Protein AF-A0A8J6BQW0-F1 (afdb_monomer_lite)

Secondary structure (DSSP, 8-state):
-----------EEEETTTEEEE-STTTSSSSSS-S--PPPPHHHHT--EEEEETTEEEEEEEE-SS-HHHHHTTT--TTSPEEEEE--TT--TTSHHHHHHHHHHHH--------SEEEEEETHHHHHHHHHHHH-TT---EEEE----TT---------SS---S---EEEE----S--TT---B--SEEEEE-TTT--EEEEE----B-TT-EEEEEE-

Sequence (221 aa):
MICLSGHSAGGEVCYDRIGCFTNGVPWASTLQRPIAKLPWSPETINVRFLLFTKSNPNNFQEVNAVDASTISASNFGASRKTRFIIHGYSAKAEDSWPMDMCKAMLESQFNYNPANIHVIGHSLGAHAAGEAGKRSRGIARITGGGYIKPGSSYTAHIDVESNVGPLNRIKFVWNNDTINPLFPTLGASSATIQYGKDGKTSTFCSNDTVREEVLQTLNPC

pLDDT: mean 75.73, std 14.68, range [28.28, 95.5]

Radius of gyration: 20.32 Å; chains: 1; bounding box: 53×47×59 Å

Organism: Eleutherodactylus coqui (NCBI:txid57060)

Structure (mmCIF, N/CA/C/O backbone):
data_AF-A0A8J6BQW0-F1
#
_entry.id   AF-A0A8J6BQW0-F1
#
loop_
_atom_site.group_PDB
_atom_site.id
_atom_site.type_symbol
_atom_site.label_atom_id
_atom_site.label_alt_id
_atom_site.label_comp_id
_atom_site.label_asym_id
_atom_site.label_entity_id
_atom_site.label_seq_id
_atom_site.pdbx_PDB_ins_code
_atom_site.Cartn_x
_atom_site.Cartn_y
_atom_site.Cartn_z
_atom_site.occupancy
_atom_site.B_iso_or_equiv
_atom_site.auth_seq_id
_atom_site.auth_comp_id
_atom_site.auth_asym_id
_atom_site.auth_atom_id
_atom_site.pdbx_PDB_model_num
ATOM 1 N N . MET A 1 1 ? 34.056 25.994 -24.766 1.00 38.19 1 MET A N 1
ATOM 2 C CA . MET A 1 1 ? 33.319 25.246 -23.726 1.00 38.19 1 MET A CA 1
ATOM 3 C C . MET A 1 1 ? 32.227 24.454 -24.429 1.00 38.19 1 MET A C 1
ATOM 5 O O . MET A 1 1 ? 31.265 25.049 -24.888 1.00 38.19 1 MET A O 1
ATOM 9 N N . ILE A 1 2 ? 32.439 23.156 -24.647 1.00 28.28 2 ILE A N 1
ATOM 10 C CA . ILE A 1 2 ? 31.458 22.276 -25.297 1.00 28.28 2 ILE A CA 1
ATOM 11 C C . ILE A 1 2 ? 30.576 21.717 -24.178 1.00 28.28 2 ILE A C 1
ATOM 13 O O . ILE A 1 2 ? 31.060 20.947 -23.353 1.00 28.28 2 ILE A O 1
ATOM 17 N N . CYS A 1 3 ? 29.312 22.135 -24.112 1.00 31.64 3 CYS A N 1
ATOM 18 C CA . CYS A 1 3 ? 28.325 21.480 -23.256 1.00 31.64 3 CYS A CA 1
ATOM 19 C C . CYS A 1 3 ? 27.799 20.251 -24.000 1.00 31.64 3 CYS A C 1
ATOM 21 O O . CYS A 1 3 ? 27.008 20.378 -24.931 1.00 31.64 3 CYS A O 1
ATOM 23 N N . LEU A 1 4 ? 28.263 19.064 -23.613 1.00 33.28 4 LEU A N 1
ATOM 24 C CA . LEU A 1 4 ? 27.668 17.806 -24.050 1.00 33.28 4 LEU A CA 1
ATOM 25 C C . LEU A 1 4 ? 26.422 17.550 -23.197 1.00 33.28 4 LEU A C 1
ATOM 27 O O . LEU A 1 4 ? 26.522 17.138 -22.043 1.00 33.28 4 LEU A O 1
ATOM 31 N N . SER A 1 5 ? 25.239 17.792 -23.756 1.00 40.69 5 SER A N 1
ATOM 32 C CA . SER A 1 5 ? 23.970 17.337 -23.184 1.00 40.69 5 SER A CA 1
ATOM 33 C C . SER A 1 5 ? 23.812 15.836 -23.443 1.00 40.69 5 SER A C 1
ATOM 35 O O . SER A 1 5 ? 23.075 15.419 -24.331 1.00 40.69 5 SER A O 1
ATOM 37 N N . GLY A 1 6 ? 24.544 15.008 -22.698 1.00 36.69 6 GLY A N 1
ATOM 38 C CA . GLY A 1 6 ? 24.384 13.557 -22.744 1.00 36.69 6 GLY A CA 1
ATOM 39 C C . GLY A 1 6 ? 23.098 13.132 -22.037 1.00 36.69 6 GLY A C 1
ATOM 40 O O . GLY A 1 6 ? 23.116 12.886 -20.835 1.00 36.69 6 GLY A O 1
ATOM 41 N N . HIS A 1 7 ? 21.984 13.021 -22.763 1.00 44.47 7 HIS A N 1
ATOM 42 C CA . HIS A 1 7 ? 20.869 12.189 -22.308 1.00 44.47 7 HIS A CA 1
ATOM 43 C C . HIS A 1 7 ? 21.272 10.732 -22.536 1.00 44.47 7 HIS A C 1
ATOM 45 O O . HIS A 1 7 ? 21.119 10.203 -23.635 1.00 44.47 7 HIS A O 1
ATOM 51 N N . SER A 1 8 ? 21.840 10.095 -21.512 1.00 48.69 8 SER A N 1
ATOM 52 C CA . SER A 1 8 ? 22.003 8.642 -21.524 1.00 48.69 8 SER A CA 1
ATOM 53 C C . SER A 1 8 ? 20.598 8.040 -21.533 1.00 48.69 8 SER A C 1
ATOM 55 O O . SER A 1 8 ? 19.852 8.215 -20.568 1.00 48.69 8 SER A O 1
ATOM 57 N N . ALA A 1 9 ? 20.191 7.423 -22.642 1.00 57.78 9 ALA A N 1
ATOM 58 C CA . ALA A 1 9 ? 18.911 6.733 -22.722 1.00 57.78 9 ALA A CA 1
ATOM 59 C C . ALA A 1 9 ? 18.914 5.618 -21.664 1.00 57.78 9 ALA A C 1
ATOM 61 O O . ALA A 1 9 ? 19.718 4.689 -21.741 1.00 57.78 9 ALA A O 1
ATOM 62 N N . GLY A 1 10 ? 18.080 5.758 -20.630 1.00 65.31 10 GLY A N 1
ATOM 63 C CA . GLY A 1 10 ? 17.923 4.731 -19.604 1.00 65.31 10 GLY A CA 1
ATOM 64 C C . GLY A 1 10 ? 17.508 3.406 -20.247 1.00 65.31 10 GLY A C 1
ATOM 65 O O . GLY A 1 10 ? 16.731 3.396 -21.199 1.00 65.31 10 GLY A O 1
ATOM 66 N N . GLY A 1 11 ? 18.022 2.291 -19.735 1.00 85.31 11 GLY A N 1
ATOM 67 C CA . GLY A 1 11 ? 17.555 0.963 -20.118 1.00 85.31 11 GLY A CA 1
ATOM 68 C C . GLY A 1 11 ? 16.089 0.746 -19.730 1.00 85.31 11 GLY A C 1
ATOM 69 O O . GLY A 1 11 ? 15.553 1.430 -18.852 1.00 85.31 11 GLY A O 1
ATOM 70 N N . GLU A 1 12 ? 15.450 -0.223 -20.379 1.00 93.00 12 GLU A N 1
ATOM 71 C CA . GLU A 1 12 ? 14.057 -0.615 -20.159 1.00 93.00 12 GLU A CA 1
ATOM 72 C C . GLU A 1 12 ? 13.943 -2.144 -20.085 1.00 93.00 12 GLU A C 1
ATOM 74 O O . GLU A 1 12 ? 14.655 -2.862 -20.786 1.00 93.00 12 GLU A O 1
ATOM 79 N N . VAL A 1 13 ? 13.052 -2.641 -19.226 1.00 92.94 13 VAL A N 1
ATOM 80 C CA . VAL A 1 13 ? 12.646 -4.052 -19.169 1.00 92.94 13 VAL A CA 1
ATOM 81 C C . VAL A 1 13 ? 11.125 -4.144 -19.156 1.00 92.94 13 VAL A C 1
ATOM 83 O O . VAL A 1 13 ? 10.469 -3.362 -18.470 1.00 92.94 13 VAL A O 1
ATOM 86 N N . CYS A 1 14 ? 10.560 -5.097 -19.894 1.00 93.75 14 CYS A N 1
ATOM 87 C CA . CYS A 1 14 ? 9.119 -5.314 -19.972 1.00 93.75 14 CYS A CA 1
ATOM 88 C C . CYS A 1 14 ? 8.749 -6.693 -19.435 1.00 93.75 14 CYS A C 1
ATOM 90 O O . CYS A 1 14 ? 9.426 -7.679 -19.721 1.00 93.75 14 CYS A O 1
ATOM 92 N N . TYR A 1 15 ? 7.653 -6.747 -18.682 1.00 92.19 15 TYR A N 1
ATOM 93 C CA . TYR A 1 15 ? 7.102 -7.978 -18.132 1.00 92.19 15 TYR A CA 1
ATOM 94 C C . TYR A 1 15 ? 5.629 -8.113 -18.508 1.00 92.19 15 TYR A C 1
ATOM 96 O O . TYR A 1 15 ? 4.866 -7.136 -18.493 1.00 92.19 15 TYR A O 1
ATOM 104 N N . ASP A 1 16 ? 5.213 -9.342 -18.795 1.00 85.50 16 ASP A N 1
ATOM 105 C CA . ASP A 1 16 ? 3.846 -9.635 -19.205 1.00 85.50 16 ASP A CA 1
ATOM 106 C C . ASP A 1 16 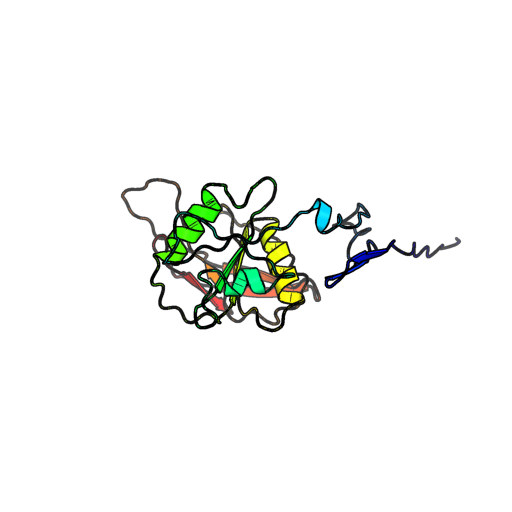? 2.825 -9.162 -18.160 1.00 85.50 16 ASP A C 1
ATOM 108 O O . ASP A 1 16 ? 2.957 -9.390 -16.954 1.00 85.50 16 ASP A O 1
ATOM 112 N N . ARG A 1 17 ? 1.766 -8.502 -18.650 1.00 84.12 17 ARG A N 1
ATOM 113 C CA . ARG A 1 17 ? 0.627 -7.923 -17.900 1.00 84.12 17 ARG A CA 1
ATOM 114 C C . ARG A 1 17 ? 0.917 -6.717 -17.008 1.00 84.12 17 ARG A C 1
ATOM 116 O O . ARG A 1 17 ? -0.031 -6.016 -16.667 1.00 84.12 17 ARG A O 1
ATOM 123 N N . ILE A 1 18 ? 2.170 -6.449 -16.638 1.00 85.94 18 ILE A N 1
ATOM 124 C CA . ILE A 1 18 ? 2.528 -5.291 -15.793 1.00 85.94 18 ILE A CA 1
ATOM 125 C C . ILE A 1 18 ? 3.300 -4.196 -16.544 1.00 85.94 18 ILE A C 1
ATOM 127 O O . ILE A 1 18 ? 3.485 -3.103 -16.003 1.00 85.94 18 ILE A O 1
ATOM 131 N N . GLY A 1 19 ? 3.671 -4.450 -17.802 1.00 91.38 19 GLY A N 1
ATOM 132 C CA . GLY A 1 19 ? 4.228 -3.458 -18.717 1.00 91.38 19 GLY A CA 1
ATOM 133 C C . GLY A 1 19 ? 5.733 -3.261 -18.559 1.00 91.38 19 GLY A C 1
ATOM 134 O O . GLY A 1 19 ? 6.442 -4.143 -18.074 1.00 91.38 19 GLY A O 1
ATOM 135 N N . CYS A 1 20 ? 6.213 -2.101 -19.006 1.00 92.44 20 CYS A N 1
ATOM 136 C CA . CYS A 1 20 ? 7.633 -1.772 -19.066 1.00 92.44 20 CYS A CA 1
ATOM 137 C C . CYS A 1 20 ? 8.075 -0.845 -17.927 1.00 92.44 20 CYS A C 1
ATOM 139 O O . CYS A 1 20 ? 7.307 -0.013 -17.436 1.00 92.44 20 CYS A O 1
ATOM 141 N N . PHE A 1 21 ? 9.330 -1.001 -17.516 1.00 91.12 21 PHE A N 1
ATOM 142 C CA . PHE A 1 21 ? 9.989 -0.246 -16.461 1.00 91.12 21 PHE A CA 1
ATOM 143 C C . PHE A 1 21 ? 11.320 0.266 -16.991 1.00 91.12 21 PHE A C 1
ATOM 145 O O . PHE A 1 21 ? 12.134 -0.517 -17.475 1.00 91.12 21 PHE A O 1
ATOM 152 N N . THR A 1 22 ? 11.556 1.567 -16.860 1.00 90.88 22 THR A N 1
ATOM 153 C CA . THR A 1 22 ? 12.814 2.203 -17.257 1.00 90.88 22 THR A CA 1
ATOM 154 C C . THR A 1 22 ? 13.612 2.637 -16.029 1.00 90.88 22 THR A C 1
ATOM 156 O O . THR A 1 22 ? 13.040 2.973 -14.992 1.00 90.88 22 THR A O 1
ATOM 159 N N . ASN A 1 23 ? 14.940 2.644 -16.141 1.00 86.56 23 ASN A N 1
ATOM 160 C CA . ASN A 1 23 ? 15.833 3.253 -15.152 1.00 86.56 23 ASN A CA 1
ATOM 161 C C . ASN A 1 23 ? 16.246 4.690 -15.536 1.00 86.56 23 ASN A C 1
ATOM 163 O O . ASN A 1 23 ? 17.179 5.232 -14.951 1.00 86.56 23 ASN A O 1
ATOM 167 N N . GLY A 1 24 ? 15.576 5.307 -16.514 1.00 84.56 24 GLY A N 1
ATOM 168 C CA . GLY A 1 24 ? 15.728 6.728 -16.821 1.00 84.56 24 GLY A CA 1
ATOM 169 C C . GLY A 1 24 ? 15.121 7.631 -15.743 1.00 84.56 24 GLY A C 1
ATOM 170 O O . GLY A 1 24 ? 14.392 7.185 -14.859 1.00 84.56 24 GLY A O 1
ATOM 171 N N . VAL A 1 25 ? 15.400 8.931 -15.819 1.00 80.31 25 VAL A N 1
ATOM 172 C CA . VAL A 1 25 ? 14.824 9.944 -14.915 1.00 80.31 25 VAL A CA 1
ATOM 173 C C . VAL A 1 25 ? 13.281 9.914 -15.002 1.00 80.31 25 VAL A C 1
ATOM 175 O O . VAL A 1 25 ? 12.753 9.839 -16.113 1.00 80.31 25 VAL A O 1
ATOM 178 N N . PRO A 1 26 ? 12.530 9.987 -13.879 1.00 83.25 26 PRO A N 1
ATOM 179 C CA . PRO A 1 26 ? 12.982 10.227 -12.501 1.00 83.25 26 PRO A CA 1
ATOM 180 C C . PRO A 1 26 ? 13.323 8.959 -11.695 1.00 83.25 26 PRO A C 1
ATOM 182 O O . PRO A 1 26 ? 13.640 9.056 -10.510 1.00 83.25 26 PRO A O 1
ATOM 185 N N . TRP A 1 27 ? 13.253 7.775 -12.307 1.00 81.62 27 TRP A N 1
ATOM 186 C CA . TRP A 1 27 ? 13.371 6.479 -11.629 1.00 81.62 27 TRP A CA 1
ATOM 187 C C . TRP A 1 27 ? 14.776 6.178 -11.116 1.00 81.62 27 TRP A C 1
ATOM 189 O O . TRP A 1 27 ? 14.928 5.487 -10.103 1.00 81.62 27 TRP A O 1
ATOM 199 N N . ALA A 1 28 ? 15.787 6.725 -11.787 1.00 82.69 28 ALA A N 1
ATOM 200 C CA . ALA A 1 28 ? 17.159 6.756 -11.316 1.00 82.69 28 ALA A CA 1
ATOM 201 C C . ALA A 1 28 ? 17.933 7.949 -11.898 1.00 82.69 28 ALA A C 1
ATOM 203 O O . ALA A 1 28 ? 17.358 8.824 -12.548 1.00 82.69 28 ALA A O 1
ATOM 204 N N . SER A 1 29 ? 19.240 7.990 -11.631 1.00 82.56 29 SER A N 1
ATOM 205 C CA . SER A 1 29 ? 20.154 9.056 -12.053 1.00 82.56 29 SER A CA 1
ATOM 206 C C . SER A 1 29 ? 19.753 10.449 -11.543 1.00 82.56 29 SER A C 1
ATOM 208 O O . SER A 1 29 ? 20.057 11.460 -12.170 1.00 82.56 29 SER A O 1
ATOM 210 N N . THR A 1 30 ? 19.098 10.508 -10.380 1.00 79.00 30 THR A N 1
ATOM 211 C CA . THR A 1 30 ? 18.799 11.745 -9.639 1.00 79.00 30 THR A CA 1
ATOM 212 C C . THR A 1 30 ? 19.635 11.811 -8.357 1.00 79.00 30 THR A C 1
ATOM 214 O O . THR A 1 30 ? 20.185 10.798 -7.924 1.00 79.00 30 THR A O 1
ATOM 217 N N . LEU A 1 31 ? 19.718 12.980 -7.708 1.00 73.69 31 LEU A N 1
ATOM 218 C CA . LEU A 1 31 ? 20.407 13.110 -6.411 1.00 73.69 31 LEU A CA 1
ATOM 219 C C . LEU A 1 31 ? 19.789 12.198 -5.338 1.00 73.69 31 LEU A C 1
ATOM 221 O O . LEU A 1 31 ? 20.495 11.689 -4.474 1.00 73.69 31 LEU A O 1
ATOM 225 N N . GLN A 1 32 ? 18.477 11.973 -5.416 1.00 77.06 32 GLN A N 1
ATOM 226 C CA . GLN A 1 32 ? 17.726 11.123 -4.497 1.00 77.06 32 GLN A CA 1
ATOM 227 C C . GLN A 1 32 ? 17.824 9.630 -4.857 1.00 77.06 32 GLN A C 1
ATOM 229 O O . GLN A 1 32 ? 17.751 8.783 -3.970 1.00 77.06 32 GLN A O 1
ATOM 234 N N . ARG A 1 33 ? 17.987 9.288 -6.145 1.00 76.31 33 ARG A N 1
ATOM 235 C CA . ARG A 1 33 ? 18.058 7.909 -6.669 1.00 76.31 33 ARG A CA 1
ATOM 236 C C . ARG A 1 33 ? 19.280 7.772 -7.598 1.00 76.31 33 ARG A C 1
ATOM 238 O O . ARG A 1 33 ? 19.112 7.677 -8.814 1.00 76.31 33 ARG A O 1
ATOM 245 N N . PRO A 1 34 ? 20.520 7.775 -7.067 1.00 79.19 34 PRO A N 1
ATOM 246 C CA . PRO A 1 34 ? 21.730 7.885 -7.891 1.00 79.19 34 PRO A CA 1
ATOM 247 C C . PRO A 1 34 ? 22.056 6.614 -8.685 1.00 79.19 34 PRO A C 1
ATOM 249 O O . PRO A 1 34 ? 22.733 6.676 -9.709 1.00 79.19 34 PRO A O 1
ATOM 252 N N . ILE A 1 35 ? 21.577 5.452 -8.234 1.00 82.75 35 ILE A N 1
ATOM 253 C CA . ILE A 1 35 ? 21.912 4.158 -8.833 1.00 82.75 35 ILE A CA 1
ATOM 254 C C . ILE A 1 35 ? 20.843 3.761 -9.857 1.00 82.75 35 ILE A C 1
ATOM 256 O O . ILE A 1 35 ? 19.699 3.492 -9.494 1.00 82.75 35 ILE A O 1
ATOM 260 N N . ALA A 1 36 ? 21.239 3.650 -11.126 1.00 85.81 36 ALA A N 1
ATOM 261 C CA . ALA A 1 36 ? 20.384 3.185 -12.218 1.00 85.81 36 ALA A CA 1
ATOM 262 C C . ALA A 1 36 ? 20.213 1.660 -12.211 1.00 85.81 36 ALA A C 1
ATOM 264 O O . ALA A 1 36 ? 20.958 0.929 -12.862 1.00 85.81 36 ALA A O 1
ATOM 265 N N . LYS A 1 37 ? 19.208 1.173 -11.473 1.00 87.00 37 LYS A N 1
ATOM 266 C CA . LYS A 1 37 ? 18.806 -0.243 -11.451 1.00 87.00 37 LYS A CA 1
ATOM 267 C C . LYS A 1 37 ? 17.402 -0.432 -12.015 1.00 87.00 37 LYS A C 1
ATOM 269 O O . LYS A 1 37 ? 16.496 0.332 -11.700 1.00 87.00 37 LYS A O 1
ATOM 274 N N . LEU A 1 38 ? 17.246 -1.480 -12.821 1.00 89.69 38 LEU A N 1
ATOM 275 C CA . LEU A 1 38 ? 15.947 -1.982 -13.260 1.00 89.69 38 LEU A CA 1
ATOM 276 C C . LEU A 1 38 ? 15.368 -2.944 -12.210 1.00 89.69 38 LEU A C 1
ATOM 278 O O . LEU A 1 38 ? 16.139 -3.581 -11.483 1.00 89.69 38 LEU A O 1
ATOM 282 N N . PRO A 1 39 ? 14.032 -3.052 -12.109 1.00 90.25 39 PRO A N 1
ATOM 283 C CA . PRO A 1 39 ? 13.393 -3.989 -11.194 1.00 90.25 39 PRO A CA 1
ATOM 284 C C . PRO A 1 39 ? 13.673 -5.439 -11.601 1.00 90.25 39 PRO A C 1
ATOM 286 O O . PRO A 1 39 ? 13.787 -5.752 -12.788 1.00 90.25 39 PRO A O 1
ATOM 289 N N . TRP A 1 40 ? 13.742 -6.331 -10.613 1.00 91.56 40 TRP A N 1
ATOM 290 C CA . TRP A 1 40 ? 13.801 -7.775 -10.850 1.00 91.56 40 TRP A CA 1
ATOM 291 C C . TRP A 1 40 ? 12.521 -8.299 -11.515 1.00 91.56 40 TRP A C 1
ATOM 293 O O . TRP A 1 40 ? 11.470 -7.659 -11.451 1.00 91.56 40 TRP A O 1
ATOM 303 N N . SER A 1 41 ? 12.621 -9.473 -12.143 1.00 92.69 41 SER A N 1
ATOM 304 C CA . SER A 1 41 ? 11.479 -10.129 -12.787 1.00 92.69 41 SER A CA 1
ATOM 305 C C . SER A 1 41 ? 10.402 -10.539 -11.772 1.00 92.69 41 SER A C 1
ATOM 307 O O . SER A 1 41 ? 10.743 -10.838 -10.619 1.00 92.69 41 SER A O 1
ATOM 309 N N . PRO A 1 42 ? 9.115 -10.595 -12.167 1.00 90.06 42 PRO A N 1
ATOM 310 C CA . PRO A 1 42 ? 8.038 -11.094 -11.313 1.00 90.06 42 PRO A CA 1
ATOM 311 C C . PRO A 1 42 ? 8.320 -12.480 -10.728 1.00 90.06 42 PRO A C 1
ATOM 313 O O . PRO A 1 42 ? 7.995 -12.726 -9.569 1.00 90.06 42 PRO A O 1
ATOM 316 N N . GLU A 1 43 ? 8.979 -13.353 -11.490 1.00 89.31 43 GLU A N 1
ATOM 317 C CA . GLU A 1 43 ? 9.358 -14.705 -11.077 1.00 89.31 43 GLU A CA 1
ATOM 318 C C . GLU A 1 43 ? 10.455 -14.680 -10.004 1.00 89.31 43 GLU A C 1
ATOM 320 O O . GLU A 1 43 ? 10.444 -15.495 -9.087 1.00 89.31 43 GLU A O 1
ATOM 325 N N . THR A 1 44 ? 11.387 -13.724 -10.085 1.00 90.44 44 THR A N 1
ATOM 326 C CA . THR A 1 44 ? 12.445 -13.539 -9.075 1.00 90.44 44 THR A CA 1
ATOM 327 C C . THR A 1 44 ? 11.912 -12.900 -7.796 1.00 90.44 44 THR A C 1
ATOM 329 O O . THR A 1 44 ? 12.312 -13.295 -6.704 1.00 90.44 44 THR A O 1
ATOM 332 N N . ILE A 1 45 ? 11.021 -11.909 -7.912 1.00 89.25 45 ILE A N 1
ATOM 333 C CA . ILE A 1 45 ? 10.392 -11.272 -6.745 1.00 89.25 45 ILE A CA 1
ATOM 334 C C . ILE A 1 45 ? 9.431 -12.255 -6.062 1.00 89.25 45 ILE A C 1
ATOM 336 O O . ILE A 1 45 ? 9.344 -12.264 -4.837 1.00 89.25 45 ILE A O 1
ATOM 340 N N . ASN A 1 46 ? 8.738 -13.080 -6.854 1.00 88.94 46 ASN A N 1
ATOM 341 C CA . ASN A 1 46 ? 7.800 -14.108 -6.414 1.00 88.94 46 ASN A CA 1
ATOM 342 C C . ASN A 1 46 ? 6.748 -13.567 -5.429 1.00 88.94 46 ASN A C 1
ATOM 344 O O . ASN A 1 46 ? 6.647 -14.000 -4.280 1.00 88.94 46 ASN A O 1
ATOM 348 N N . VAL A 1 47 ? 5.979 -12.569 -5.878 1.00 89.00 47 VAL A N 1
ATOM 349 C CA . VAL A 1 47 ? 4.893 -11.989 -5.076 1.00 89.00 47 VAL A CA 1
ATOM 350 C C . VAL A 1 47 ? 3.795 -13.028 -4.861 1.00 89.00 47 VAL A C 1
ATOM 352 O O . VAL A 1 47 ? 3.245 -13.566 -5.821 1.00 89.00 47 VAL A O 1
ATOM 355 N N . ARG A 1 48 ? 3.429 -13.255 -3.597 1.00 91.62 48 ARG A N 1
ATOM 356 C CA . ARG A 1 48 ? 2.375 -14.191 -3.186 1.00 91.62 48 ARG A CA 1
ATOM 357 C C . ARG A 1 48 ? 1.221 -13.443 -2.529 1.00 91.62 48 ARG A C 1
ATOM 359 O O . ARG A 1 48 ? 1.447 -12.501 -1.769 1.00 91.62 48 ARG A O 1
ATOM 366 N N . PHE A 1 49 ? -0.014 -13.873 -2.788 1.00 92.81 49 PHE A N 1
ATOM 367 C CA . PHE A 1 49 ? -1.207 -13.315 -2.148 1.00 92.81 49 PHE A CA 1
ATOM 368 C C . PHE A 1 49 ? -1.818 -14.336 -1.192 1.00 92.81 49 PHE A C 1
ATOM 370 O O . PHE A 1 49 ? -2.421 -15.323 -1.608 1.00 92.81 49 PHE A O 1
ATOM 377 N N . LEU A 1 50 ? -1.663 -14.081 0.106 1.00 93.62 50 LEU A N 1
ATOM 378 C CA . LEU A 1 50 ? -2.140 -14.960 1.170 1.00 93.62 50 LEU A CA 1
ATOM 379 C C . LEU A 1 50 ? -3.500 -14.455 1.670 1.00 93.62 50 LEU A C 1
ATOM 381 O O . LEU A 1 50 ? -3.581 -13.417 2.329 1.00 93.62 50 LEU A O 1
ATOM 385 N N . LEU A 1 51 ? -4.582 -15.159 1.331 1.00 91.94 51 LEU A N 1
ATOM 386 C CA . LEU A 1 51 ? -5.941 -14.773 1.701 1.00 91.94 51 LEU A CA 1
ATOM 387 C C . LEU A 1 51 ? -6.333 -15.339 3.069 1.00 91.94 51 LEU A C 1
ATOM 389 O O . LEU A 1 51 ? -6.463 -16.552 3.247 1.00 91.94 51 LEU A O 1
ATOM 393 N N . PHE A 1 52 ? -6.660 -14.437 3.989 1.00 90.25 52 PHE A N 1
ATOM 394 C CA . PHE A 1 52 ? -7.325 -14.747 5.249 1.00 90.25 52 PHE A CA 1
ATOM 395 C C . PHE A 1 52 ? -8.742 -14.192 5.250 1.00 90.25 52 PHE A C 1
ATOM 397 O O . PHE A 1 52 ? -9.008 -13.085 4.776 1.00 90.25 52 PHE A O 1
ATOM 404 N N . THR A 1 53 ? -9.666 -14.955 5.821 1.00 90.38 53 THR A N 1
ATOM 405 C CA . THR A 1 53 ? -11.051 -14.522 6.007 1.00 90.38 53 THR A CA 1
ATOM 406 C C . THR A 1 53 ? -11.544 -14.934 7.385 1.00 90.38 53 THR A C 1
ATOM 408 O O . THR A 1 53 ? -10.906 -15.726 8.075 1.00 90.38 53 THR A O 1
ATOM 411 N N . LYS A 1 54 ? -12.736 -14.468 7.772 1.00 86.31 54 LYS A N 1
ATOM 412 C CA . LYS A 1 54 ? -13.397 -14.927 9.003 1.00 86.31 54 LYS A CA 1
ATOM 413 C C . LYS A 1 54 ? -13.619 -16.446 9.038 1.00 86.31 54 LYS A C 1
ATOM 415 O O . LYS A 1 54 ? -13.703 -17.010 10.119 1.00 86.31 54 LYS A O 1
ATOM 420 N N . SER A 1 55 ? -13.704 -17.095 7.876 1.00 90.12 55 SER A N 1
ATOM 421 C CA . SER A 1 55 ? -13.862 -18.549 7.756 1.00 90.12 55 SER A CA 1
ATOM 422 C C . SER A 1 55 ? -12.534 -19.309 7.867 1.00 90.12 55 SER A C 1
ATOM 424 O O . SER A 1 55 ? -12.542 -20.507 8.122 1.00 90.12 55 SER A O 1
ATOM 426 N N . ASN A 1 56 ? -11.395 -18.631 7.692 1.00 90.44 56 ASN A N 1
ATOM 427 C CA . ASN A 1 56 ? -10.053 -19.208 7.791 1.00 90.44 56 ASN A CA 1
ATOM 428 C C . ASN A 1 56 ? -9.062 -18.196 8.407 1.00 90.44 56 ASN A C 1
ATOM 430 O O . ASN A 1 56 ? -8.149 -17.732 7.727 1.00 90.44 56 ASN A O 1
ATOM 434 N N . PRO A 1 57 ? -9.230 -17.822 9.690 1.00 84.44 57 PRO A N 1
ATOM 435 C CA . PRO A 1 57 ? -8.443 -16.745 10.300 1.00 84.44 57 PRO A CA 1
ATOM 436 C C . PRO A 1 57 ? -6.988 -17.139 10.590 1.00 84.44 57 PRO A C 1
ATOM 438 O O . PRO A 1 57 ? -6.126 -16.273 10.690 1.00 84.44 57 PRO A O 1
ATOM 441 N N . ASN A 1 58 ? -6.711 -18.440 10.721 1.00 85.56 58 ASN A N 1
ATOM 442 C CA . ASN A 1 58 ? -5.398 -18.955 11.124 1.00 85.56 58 ASN A CA 1
ATOM 443 C C . ASN A 1 58 ? -4.612 -19.608 9.980 1.00 85.56 58 ASN A C 1
ATOM 445 O O . ASN A 1 58 ? -3.404 -19.768 10.097 1.00 85.56 58 ASN A O 1
ATOM 449 N N . ASN A 1 59 ? -5.280 -19.979 8.885 1.00 89.31 59 ASN A N 1
ATOM 450 C CA . ASN A 1 59 ? -4.671 -20.674 7.752 1.00 89.31 59 ASN A CA 1
ATOM 451 C C . ASN A 1 59 ? -5.000 -19.912 6.472 1.00 89.31 59 ASN A C 1
ATOM 453 O O . ASN A 1 59 ? -6.179 -19.765 6.135 1.00 89.31 59 ASN A O 1
ATOM 457 N N . PHE A 1 60 ? -3.981 -19.427 5.765 1.00 91.94 60 PHE A N 1
ATOM 458 C CA . PHE A 1 60 ? -4.197 -18.725 4.504 1.00 91.94 60 PHE A CA 1
ATOM 459 C C . PHE A 1 60 ? -4.631 -19.682 3.394 1.00 91.94 60 PHE A C 1
ATOM 461 O O . PHE A 1 60 ? -4.276 -20.859 3.380 1.00 91.94 60 PHE A O 1
ATOM 468 N N . GLN A 1 61 ? -5.358 -19.137 2.425 1.00 94.31 61 GLN A N 1
ATOM 469 C CA . GLN A 1 61 ? -5.504 -19.720 1.096 1.00 94.31 61 GLN A CA 1
ATOM 470 C C . GLN A 1 61 ? -4.673 -18.879 0.131 1.00 94.31 61 GLN A C 1
ATOM 472 O O . GLN A 1 61 ? -4.833 -17.661 0.082 1.00 94.31 61 GLN A O 1
ATOM 477 N N . GLU A 1 62 ? -3.757 -19.494 -0.606 1.00 94.44 62 GLU A N 1
ATOM 478 C CA . GLU A 1 62 ? -2.980 -18.763 -1.604 1.00 94.44 62 GLU A CA 1
ATOM 479 C C . GLU A 1 62 ? -3.846 -18.515 -2.843 1.00 94.44 62 GLU A C 1
ATOM 481 O O . GLU A 1 62 ? -4.457 -19.438 -3.380 1.00 94.44 62 GLU A O 1
ATOM 486 N N . VAL A 1 63 ? -3.933 -17.254 -3.262 1.00 93.06 63 VAL A N 1
ATOM 487 C CA . VAL A 1 63 ? -4.694 -16.831 -4.442 1.00 93.06 63 VAL A CA 1
ATOM 488 C C . VAL A 1 63 ? -3.766 -16.188 -5.461 1.00 93.06 63 VAL A C 1
ATOM 490 O O . VAL A 1 63 ? -2.705 -15.663 -5.126 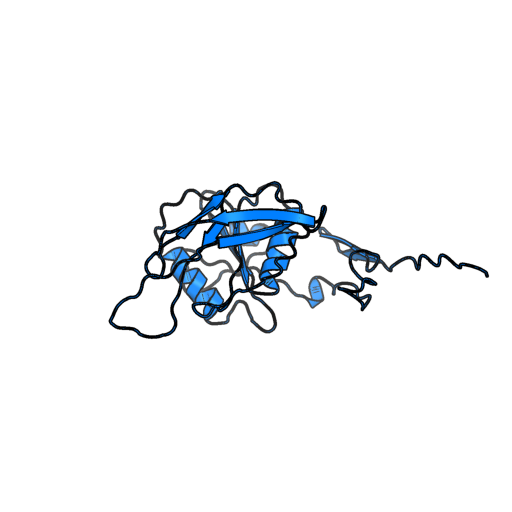1.00 93.06 63 VAL A O 1
ATOM 493 N N . ASN A 1 64 ? -4.160 -16.226 -6.727 1.00 89.25 64 ASN A N 1
ATOM 494 C CA . ASN A 1 64 ? -3.324 -15.783 -7.826 1.00 89.25 64 ASN A CA 1
ATOM 495 C C . ASN A 1 64 ? -4.102 -14.846 -8.762 1.00 89.25 64 ASN A C 1
ATOM 497 O O . ASN A 1 64 ? -5.228 -15.131 -9.158 1.00 89.25 64 ASN A O 1
ATOM 501 N N . ALA A 1 65 ? -3.489 -13.717 -9.130 1.00 83.12 65 ALA A N 1
ATOM 502 C CA . ALA A 1 65 ? -4.073 -12.760 -10.073 1.00 83.12 65 ALA A CA 1
ATOM 503 C C . ALA A 1 65 ? -4.080 -13.270 -11.529 1.00 83.12 65 ALA A C 1
ATOM 505 O O . ALA A 1 65 ? -4.837 -12.773 -12.357 1.00 83.12 65 ALA A O 1
ATOM 506 N N . VAL A 1 66 ? -3.221 -14.242 -11.842 1.00 86.94 66 VAL A N 1
ATOM 507 C CA . VAL A 1 66 ? -3.126 -14.937 -13.131 1.00 86.94 66 VAL A CA 1
ATOM 508 C C . VAL A 1 66 ? -4.222 -15.977 -13.278 1.00 86.94 66 VAL A C 1
ATOM 510 O O . VAL A 1 66 ? -4.867 -16.058 -14.319 1.00 86.94 66 VAL A O 1
ATOM 513 N N . ASP A 1 67 ? -4.397 -16.783 -12.236 1.00 91.06 67 ASP A N 1
ATOM 514 C CA . ASP A 1 67 ? -5.326 -17.899 -12.220 1.00 91.06 67 ASP A CA 1
ATOM 515 C C . ASP A 1 67 ? -6.515 -17.562 -11.324 1.00 91.06 67 ASP A C 1
ATOM 517 O O . ASP A 1 67 ? -6.527 -17.832 -10.120 1.00 91.06 67 ASP A O 1
ATOM 521 N N . ALA A 1 68 ? -7.539 -16.974 -11.940 1.00 88.88 68 ALA A N 1
ATOM 522 C CA . ALA A 1 68 ? -8.769 -16.590 -11.262 1.00 88.88 68 ALA A CA 1
ATOM 523 C C . ALA A 1 68 ? -9.511 -17.782 -10.626 1.00 88.88 68 ALA A C 1
ATOM 525 O O . ALA A 1 68 ? -10.326 -17.568 -9.723 1.00 88.88 68 ALA A O 1
ATOM 526 N N . SER A 1 69 ? -9.222 -19.027 -11.040 1.00 94.38 69 SER A N 1
ATOM 527 C CA . SER A 1 69 ? -9.836 -20.211 -10.434 1.00 94.38 69 SER A CA 1
ATOM 528 C C . SER A 1 69 ? -9.478 -20.325 -8.950 1.00 94.38 69 SER A C 1
ATOM 530 O O . SER A 1 69 ? -10.352 -20.617 -8.132 1.00 94.38 69 SER A O 1
ATOM 532 N N . THR A 1 70 ? -8.248 -19.950 -8.577 1.00 95.50 70 THR A N 1
ATOM 533 C CA . THR A 1 70 ? -7.786 -19.907 -7.180 1.00 95.50 70 THR A CA 1
ATOM 534 C C . THR A 1 70 ? -8.621 -18.959 -6.320 1.00 95.50 70 THR A C 1
ATOM 536 O O . THR A 1 70 ? -8.925 -19.271 -5.171 1.00 95.50 70 THR A O 1
ATOM 539 N N . ILE A 1 71 ? -9.067 -17.830 -6.882 1.00 91.25 71 ILE A N 1
ATOM 540 C CA . ILE A 1 71 ? -9.927 -16.868 -6.186 1.00 91.25 71 ILE A CA 1
ATOM 541 C C . ILE A 1 71 ? -11.314 -17.480 -5.985 1.00 91.25 71 ILE A C 1
ATOM 543 O O . ILE A 1 71 ? -11.831 -17.455 -4.870 1.00 91.25 71 ILE A O 1
ATOM 547 N N . SER A 1 72 ? -11.893 -18.071 -7.035 1.00 91.81 72 SER A N 1
ATOM 548 C CA . SER A 1 72 ? -13.225 -18.689 -6.970 1.00 91.81 72 SER A CA 1
ATOM 549 C C . SER A 1 72 ? -13.300 -19.922 -6.063 1.00 91.81 72 SER A C 1
ATOM 551 O O . SER A 1 72 ? -14.346 -20.178 -5.476 1.00 91.81 72 SER A O 1
ATOM 553 N N . ALA A 1 73 ? -12.195 -20.660 -5.923 1.00 95.06 73 ALA A N 1
ATOM 554 C CA . ALA A 1 73 ? -12.084 -21.824 -5.046 1.00 95.06 73 ALA A CA 1
ATOM 555 C C . ALA A 1 73 ? -11.791 -21.451 -3.579 1.00 95.06 73 ALA A C 1
ATOM 557 O O . ALA A 1 73 ? -11.827 -22.311 -2.698 1.00 95.06 73 ALA A O 1
ATOM 558 N N . SER A 1 74 ? -11.474 -20.183 -3.310 1.00 94.62 74 SER A N 1
ATOM 559 C CA . SER A 1 74 ? -11.164 -19.684 -1.972 1.00 94.62 74 SER A CA 1
ATOM 560 C C . SER A 1 74 ? -12.404 -19.154 -1.241 1.00 94.62 74 SER A C 1
ATOM 562 O O . SER A 1 74 ? -13.493 -19.036 -1.796 1.00 94.62 74 SER A O 1
ATOM 564 N N . ASN A 1 75 ? -12.224 -18.740 0.012 1.00 93.50 75 ASN A N 1
ATOM 565 C CA . ASN A 1 75 ? -13.248 -18.070 0.815 1.00 93.50 75 ASN A CA 1
ATOM 566 C C . ASN A 1 75 ? -13.443 -16.583 0.440 1.00 93.50 75 ASN A C 1
ATOM 568 O O . ASN A 1 75 ? -14.067 -15.827 1.198 1.00 93.50 75 ASN A O 1
ATOM 572 N N . PHE A 1 76 ? -12.885 -16.128 -0.687 1.00 92.00 76 PHE A N 1
ATOM 573 C CA . PHE A 1 76 ? -12.998 -14.745 -1.134 1.00 92.00 76 PHE A CA 1
ATOM 574 C C . PHE A 1 76 ? -14.458 -14.368 -1.404 1.00 92.00 76 PHE A C 1
ATOM 576 O O . PHE A 1 76 ? -15.177 -15.033 -2.144 1.00 92.00 76 PHE A O 1
ATOM 583 N N . GLY A 1 77 ? -14.897 -13.252 -0.820 1.00 87.06 77 GLY A N 1
ATOM 584 C CA . GLY A 1 77 ? -16.236 -12.713 -1.034 1.00 87.06 77 GLY A CA 1
ATOM 585 C C . GLY A 1 77 ? -16.169 -11.347 -1.697 1.00 87.06 77 GLY A C 1
ATOM 586 O O . GLY A 1 77 ? -15.825 -10.375 -1.031 1.00 87.06 77 GLY A O 1
ATOM 587 N N . ALA A 1 78 ? -16.572 -11.248 -2.965 1.00 81.81 78 ALA A N 1
ATOM 588 C CA . ALA A 1 78 ? -16.537 -9.993 -3.728 1.00 81.81 78 ALA A CA 1
ATOM 589 C C . ALA A 1 78 ? -17.427 -8.875 -3.143 1.00 81.81 78 ALA A C 1
ATOM 591 O O . ALA A 1 78 ? -17.178 -7.695 -3.376 1.00 81.81 78 ALA A O 1
ATOM 592 N N . SER A 1 79 ? -18.452 -9.231 -2.360 1.00 79.44 79 SER A N 1
ATOM 593 C CA . SER A 1 79 ? -19.315 -8.281 -1.642 1.00 79.44 79 SER A CA 1
ATOM 594 C C . SER A 1 79 ? -18.716 -7.778 -0.323 1.00 79.44 79 SER A C 1
ATOM 596 O O . SER A 1 79 ? -19.286 -6.895 0.319 1.00 79.44 79 SER A O 1
ATOM 598 N N . ARG A 1 80 ? -17.581 -8.338 0.115 1.00 80.31 80 ARG A N 1
ATOM 599 C CA . ARG A 1 80 ? -16.907 -7.974 1.364 1.00 80.31 80 ARG A CA 1
ATOM 600 C C . ARG A 1 80 ? -15.782 -6.979 1.091 1.00 80.31 80 ARG A C 1
ATOM 602 O O . ARG A 1 80 ? -15.121 -7.011 0.056 1.00 80.31 80 ARG A O 1
ATOM 609 N N . LYS A 1 81 ? -15.524 -6.112 2.072 1.00 80.25 81 LYS A N 1
ATOM 610 C CA . LYS A 1 81 ? -14.357 -5.221 2.052 1.00 80.25 81 LYS A CA 1
ATOM 611 C C . LYS A 1 81 ? -13.079 -6.062 2.036 1.00 80.25 81 LYS A C 1
ATOM 613 O O . LYS A 1 81 ? -12.881 -6.897 2.916 1.00 80.25 81 LYS A O 1
ATOM 618 N N . THR A 1 82 ? -12.214 -5.790 1.072 1.00 83.19 82 THR A N 1
ATOM 619 C CA . THR A 1 82 ? -10.908 -6.422 0.892 1.00 83.19 82 THR A CA 1
ATOM 620 C C . THR A 1 82 ? -9.820 -5.471 1.373 1.00 83.19 82 THR A C 1
ATOM 622 O O . THR A 1 82 ? -9.798 -4.290 1.013 1.00 83.19 82 THR A O 1
ATOM 625 N N . ARG A 1 83 ? -8.917 -5.973 2.218 1.00 84.31 83 ARG A N 1
ATOM 626 C CA . ARG A 1 83 ? -7.791 -5.203 2.750 1.00 84.31 83 ARG A CA 1
ATOM 627 C C . ARG A 1 83 ? -6.491 -5.903 2.382 1.00 84.31 83 ARG A C 1
ATOM 629 O O . ARG A 1 83 ? -6.328 -7.072 2.705 1.00 84.31 83 ARG A O 1
ATOM 636 N N . PHE A 1 84 ? -5.591 -5.186 1.723 1.00 86.88 84 PHE A N 1
ATOM 637 C CA . PHE A 1 84 ? -4.249 -5.662 1.410 1.00 86.88 84 PHE A CA 1
ATOM 638 C C . PHE A 1 84 ? -3.278 -5.170 2.477 1.00 86.88 84 PHE A C 1
ATOM 640 O O . PHE A 1 84 ? -3.320 -3.997 2.850 1.00 86.88 84 PHE A O 1
ATOM 647 N N . ILE A 1 85 ? -2.407 -6.061 2.939 1.0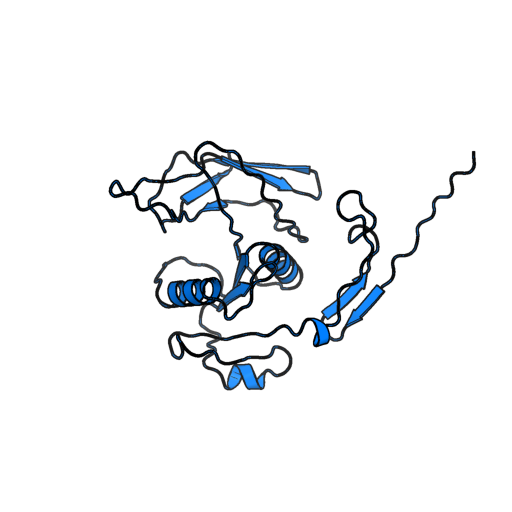0 84.31 85 ILE A N 1
ATOM 648 C CA . ILE A 1 85 ? -1.314 -5.758 3.860 1.00 84.31 85 ILE A CA 1
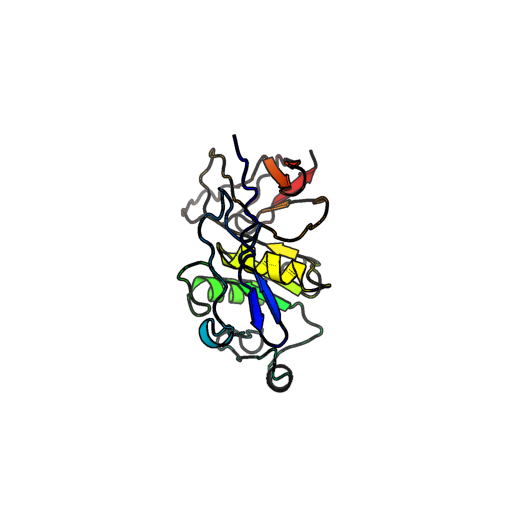ATOM 649 C C . ILE A 1 85 ? -0.013 -6.055 3.120 1.00 84.31 85 ILE A C 1
ATOM 651 O O . ILE A 1 85 ? 0.198 -7.182 2.681 1.00 84.31 85 ILE A O 1
ATOM 655 N N . ILE A 1 86 ? 0.834 -5.042 2.958 1.00 85.81 86 ILE A N 1
ATOM 656 C CA . ILE A 1 86 ? 2.107 -5.136 2.244 1.00 85.81 86 ILE A CA 1
ATOM 657 C C . ILE A 1 86 ? 3.236 -4.862 3.233 1.00 85.81 86 ILE A C 1
ATOM 659 O O . ILE A 1 86 ? 3.299 -3.795 3.855 1.00 85.81 86 ILE A O 1
ATOM 663 N N . HIS A 1 87 ? 4.123 -5.839 3.388 1.00 83.56 87 HIS A N 1
ATOM 664 C CA . HIS A 1 87 ? 5.250 -5.736 4.300 1.00 83.56 87 HIS A CA 1
ATOM 665 C C . HIS A 1 87 ? 6.366 -4.827 3.768 1.00 83.56 87 HIS A C 1
ATOM 667 O O . HIS A 1 87 ? 6.377 -4.416 2.609 1.00 83.56 87 HIS A O 1
ATOM 673 N N . GLY A 1 88 ? 7.306 -4.497 4.653 1.00 77.56 88 GLY A N 1
ATOM 674 C CA . GLY A 1 88 ? 8.458 -3.651 4.359 1.00 77.56 88 GLY A CA 1
ATOM 675 C C . GLY A 1 88 ? 9.740 -4.430 4.078 1.00 77.56 88 GLY A C 1
ATOM 676 O O . GLY A 1 88 ? 9.718 -5.628 3.791 1.00 77.56 88 GLY A O 1
ATOM 677 N N . TYR A 1 89 ? 10.868 -3.727 4.192 1.00 75.31 89 TYR A N 1
ATOM 678 C CA . TYR A 1 89 ? 12.208 -4.288 4.021 1.00 75.31 89 TYR A CA 1
ATOM 679 C C . TYR A 1 89 ? 12.486 -5.421 5.019 1.00 75.31 89 TYR A C 1
ATOM 681 O O . TYR A 1 89 ? 12.218 -5.271 6.209 1.00 75.31 89 TYR A O 1
ATOM 689 N N . SER A 1 90 ? 13.042 -6.532 4.527 1.00 73.25 90 SER A N 1
ATOM 690 C CA . SER A 1 90 ? 13.459 -7.704 5.318 1.00 73.25 90 SER A CA 1
ATOM 691 C C . SER A 1 90 ? 12.369 -8.394 6.152 1.00 73.25 90 SER A C 1
ATOM 693 O O . SER A 1 90 ? 12.697 -9.238 6.981 1.00 73.25 90 SER A O 1
ATOM 695 N N . ALA A 1 91 ? 11.096 -8.074 5.920 1.00 71.38 91 ALA A N 1
ATOM 696 C CA . ALA A 1 91 ? 9.953 -8.760 6.514 1.00 71.38 91 ALA A CA 1
ATOM 697 C C . ALA A 1 91 ? 9.337 -9.749 5.515 1.00 71.38 91 ALA A C 1
ATOM 699 O O . ALA A 1 91 ? 9.486 -9.588 4.301 1.00 71.38 91 ALA A O 1
ATOM 700 N N . LYS A 1 92 ? 8.624 -10.748 6.028 1.00 77.06 92 LYS A N 1
ATOM 701 C CA . LYS A 1 92 ? 7.812 -11.697 5.260 1.00 77.06 92 LYS A CA 1
ATOM 702 C C . LYS A 1 92 ? 6.338 -11.522 5.598 1.00 77.06 92 LYS A C 1
ATOM 704 O O . LYS A 1 92 ? 5.987 -10.990 6.649 1.00 77.06 92 LYS A O 1
ATOM 709 N N . ALA A 1 93 ? 5.464 -11.978 4.705 1.00 74.06 93 ALA A N 1
ATOM 710 C CA . ALA A 1 93 ? 4.023 -11.950 4.949 1.00 74.06 93 ALA A CA 1
ATOM 711 C C . ALA A 1 93 ? 3.621 -12.860 6.125 1.00 74.06 93 ALA A C 1
ATOM 713 O O . ALA A 1 93 ? 2.638 -12.584 6.805 1.00 74.06 93 ALA A O 1
ATOM 714 N N . GLU A 1 94 ? 4.399 -13.915 6.366 1.00 77.75 94 GLU A N 1
ATOM 715 C CA . GLU A 1 94 ? 4.194 -14.911 7.418 1.00 77.75 94 GLU A CA 1
ATOM 716 C C . GLU A 1 94 ? 4.779 -14.518 8.785 1.00 77.75 94 GLU A C 1
ATOM 718 O O . GLU A 1 94 ? 4.642 -15.279 9.743 1.00 77.75 94 GLU A O 1
ATOM 723 N N . ASP A 1 95 ? 5.425 -13.353 8.896 1.00 74.88 95 ASP A N 1
ATOM 724 C CA . ASP A 1 95 ? 5.894 -12.847 10.188 1.00 74.88 95 ASP A CA 1
ATOM 725 C C . ASP A 1 95 ? 4.705 -12.538 11.120 1.00 74.88 95 ASP A C 1
ATOM 727 O O . ASP A 1 95 ? 3.548 -12.483 10.699 1.00 74.88 95 ASP A O 1
ATOM 731 N N . SER A 1 96 ? 4.961 -12.320 12.414 1.00 74.69 96 SER A N 1
ATOM 732 C CA . SER A 1 96 ? 3.882 -12.071 13.382 1.00 74.69 96 SER A CA 1
ATOM 733 C C . SER A 1 96 ? 3.098 -10.794 13.071 1.00 74.69 96 SER A C 1
ATOM 735 O O . SER A 1 96 ? 1.874 -10.810 13.067 1.00 74.69 96 SER A O 1
ATOM 737 N N . TRP A 1 97 ? 3.770 -9.692 12.732 1.00 72.50 97 TRP A N 1
ATOM 738 C CA . TRP A 1 97 ? 3.103 -8.391 12.632 1.00 72.50 97 TRP A CA 1
ATOM 739 C C . TRP A 1 97 ? 2.057 -8.269 11.496 1.00 72.50 97 TRP A C 1
ATOM 741 O O . TRP A 1 97 ? 0.992 -7.707 11.767 1.00 72.50 97 TRP A O 1
ATOM 751 N N . PRO A 1 98 ? 2.247 -8.775 10.249 1.00 73.00 98 PRO A N 1
ATOM 752 C CA . PRO A 1 98 ? 1.197 -8.725 9.230 1.00 73.00 98 PRO A CA 1
ATOM 753 C C . PRO A 1 98 ? 0.036 -9.652 9.592 1.00 73.00 98 PRO A C 1
ATOM 755 O O . PRO A 1 98 ? -1.119 -9.323 9.322 1.00 73.00 98 PRO A O 1
ATOM 758 N N . MET A 1 99 ? 0.340 -10.788 10.226 1.00 74.69 99 MET A N 1
ATOM 759 C CA . MET A 1 99 ? -0.634 -11.779 10.674 1.00 74.69 99 MET A CA 1
ATOM 760 C C . MET A 1 99 ? -1.501 -11.253 11.818 1.00 74.69 99 MET A C 1
ATOM 762 O O . MET A 1 99 ? -2.725 -11.369 11.767 1.00 74.69 99 MET A O 1
ATOM 766 N N . ASP A 1 100 ? -0.891 -10.622 12.815 1.00 73.00 100 ASP A N 1
ATOM 767 C CA . ASP A 1 100 ? -1.588 -10.008 13.944 1.00 73.00 100 ASP A CA 1
ATOM 768 C C . ASP A 1 100 ? -2.435 -8.826 13.468 1.00 73.00 100 ASP A C 1
ATOM 770 O O . ASP A 1 100 ? -3.603 -8.704 13.839 1.00 73.00 100 ASP A O 1
ATOM 774 N N . MET A 1 101 ? -1.909 -8.018 12.540 1.00 72.00 101 MET A N 1
ATOM 775 C CA . MET A 1 101 ? -2.681 -6.955 11.902 1.00 72.00 101 MET A CA 1
ATOM 776 C C . MET A 1 101 ? -3.855 -7.511 11.077 1.00 72.00 101 MET A C 1
ATOM 778 O O . MET A 1 101 ? -4.942 -6.928 11.076 1.00 72.00 101 MET A O 1
ATOM 782 N N . CYS A 1 102 ? -3.679 -8.651 10.405 1.00 74.31 102 CYS A N 1
ATOM 783 C CA . CYS A 1 102 ? -4.756 -9.334 9.696 1.00 74.31 102 CYS A CA 1
ATOM 784 C C . CYS A 1 102 ? -5.853 -9.812 10.661 1.00 74.31 102 CYS A C 1
ATOM 786 O O . CYS A 1 102 ? -7.028 -9.504 10.449 1.00 74.31 102 CYS A O 1
ATOM 788 N N . LYS A 1 103 ? -5.481 -10.490 11.754 1.00 73.31 103 LYS A N 1
ATOM 789 C CA . LYS A 1 103 ? -6.414 -10.944 12.799 1.00 73.31 103 LYS A CA 1
ATOM 790 C C . LYS A 1 103 ? -7.179 -9.778 13.413 1.00 73.31 103 LYS A C 1
ATOM 792 O O . LYS A 1 103 ? -8.409 -9.802 13.424 1.00 73.31 103 LYS A O 1
ATOM 797 N N . ALA A 1 104 ? -6.479 -8.705 13.781 1.00 68.31 104 ALA A N 1
ATOM 798 C CA . ALA A 1 104 ? -7.100 -7.487 14.287 1.00 68.31 104 ALA A CA 1
ATOM 799 C C . ALA A 1 104 ? -8.121 -6.904 13.291 1.00 68.31 104 ALA A C 1
ATOM 801 O O . ALA A 1 104 ? -9.181 -6.424 13.686 1.00 68.31 104 ALA A O 1
ATOM 802 N N . MET A 1 105 ? -7.873 -6.979 11.978 1.00 71.31 105 MET A N 1
ATOM 803 C CA . MET A 1 105 ? -8.838 -6.539 10.955 1.00 71.31 105 MET A CA 1
ATOM 804 C C . MET A 1 105 ? -10.029 -7.475 10.766 1.00 71.31 105 MET A C 1
ATOM 806 O O . MET A 1 105 ? -11.099 -7.013 10.363 1.00 71.31 105 MET A O 1
ATOM 810 N N . LEU A 1 106 ? -9.858 -8.772 11.013 1.00 71.88 106 LEU A N 1
ATOM 811 C CA . LEU A 1 106 ? -10.951 -9.742 10.975 1.00 71.88 106 LEU A CA 1
ATOM 812 C C . LEU A 1 106 ? -11.868 -9.600 12.198 1.00 71.88 106 LEU A C 1
ATOM 814 O O . LEU A 1 106 ? -13.086 -9.756 12.062 1.00 71.88 106 LEU A O 1
ATOM 818 N N . GLU A 1 107 ? -11.297 -9.270 13.356 1.00 66.88 107 GLU A N 1
ATOM 819 C CA . GLU A 1 107 ? -12.003 -9.084 14.628 1.00 66.88 107 GLU A CA 1
ATOM 820 C C . GLU A 1 107 ? -12.636 -7.694 14.756 1.00 66.88 107 GLU A C 1
ATOM 822 O O . GLU A 1 107 ? -13.750 -7.555 15.267 1.00 66.88 107 GLU A O 1
ATOM 827 N N . SER A 1 108 ? -11.970 -6.656 14.245 1.00 55.12 108 SER A N 1
ATOM 828 C CA . SER A 1 108 ? -12.423 -5.281 14.431 1.00 55.12 108 SER A CA 1
ATOM 829 C C . SER A 1 108 ? -13.674 -4.947 13.612 1.00 55.12 108 SER A C 1
ATOM 831 O O . SER A 1 108 ? -13.679 -4.830 12.383 1.00 55.12 108 SER A O 1
ATOM 833 N N . GLN A 1 109 ? -14.762 -4.687 14.335 1.00 44.72 109 GLN A N 1
ATOM 834 C CA . GLN A 1 109 ? -15.967 -4.039 13.826 1.00 44.72 109 GLN A CA 1
ATOM 835 C C . GLN A 1 109 ? -15.789 -2.517 13.749 1.00 44.72 109 GLN A C 1
ATOM 837 O O . GLN A 1 109 ? -16.663 -1.767 14.182 1.00 44.72 109 GLN A O 1
ATOM 842 N N . PHE A 1 110 ? -14.667 -2.016 13.218 1.00 44.75 110 PHE A N 1
ATOM 843 C CA . PHE A 1 110 ? -14.587 -0.582 12.950 1.00 44.75 110 PHE A CA 1
ATOM 844 C C . PHE A 1 110 ? -15.644 -0.250 11.896 1.00 44.75 110 PHE A C 1
ATOM 846 O O . PHE A 1 110 ? -15.463 -0.511 10.702 1.00 44.75 110 PHE A O 1
ATOM 853 N N . ASN A 1 111 ? -16.761 0.312 12.368 1.00 41.19 111 ASN A N 1
ATOM 854 C CA . ASN A 1 111 ? -17.906 0.778 11.596 1.00 41.19 111 ASN A CA 1
ATOM 855 C C . ASN A 1 111 ? -17.530 2.060 10.840 1.00 41.19 111 ASN A C 1
ATOM 857 O O . ASN A 1 111 ? -18.107 3.129 11.005 1.00 41.19 111 ASN A O 1
ATOM 861 N N . TYR A 1 112 ? -16.472 1.959 10.045 1.00 47.41 112 TYR A N 1
ATOM 862 C CA . TYR A 1 112 ? -16.042 2.964 9.103 1.00 47.41 112 TYR A CA 1
ATOM 863 C C . TYR A 1 112 ? -16.506 2.520 7.718 1.00 47.41 112 TYR A C 1
ATOM 865 O O . TYR A 1 112 ? -16.534 1.321 7.407 1.00 47.41 112 TYR A O 1
ATOM 873 N N . ASN A 1 113 ? -16.847 3.478 6.861 1.00 47.16 113 ASN A N 1
ATOM 874 C CA . ASN A 1 113 ? -17.220 3.227 5.473 1.00 47.16 113 ASN A CA 1
ATOM 875 C C . ASN A 1 113 ? -16.022 3.473 4.525 1.00 47.16 113 ASN A C 1
ATOM 877 O O . ASN A 1 113 ? -16.008 4.491 3.838 1.00 47.16 113 ASN A O 1
ATOM 881 N N . PRO A 1 114 ? -14.960 2.632 4.502 1.00 51.81 114 PRO A N 1
ATOM 882 C CA . PRO A 1 114 ? -14.000 2.662 3.411 1.00 51.81 114 PRO A CA 1
ATOM 883 C C . PRO A 1 114 ? -14.611 1.979 2.184 1.00 51.81 114 PRO A C 1
ATOM 885 O O . PRO A 1 114 ? -15.489 1.122 2.318 1.00 51.81 114 PRO A O 1
ATOM 888 N N . ALA A 1 115 ? -14.106 2.319 1.001 1.00 56.81 115 ALA A N 1
ATOM 889 C CA . ALA A 1 115 ? -14.440 1.592 -0.217 1.00 56.81 115 ALA A CA 1
ATOM 890 C C . ALA A 1 115 ? -14.091 0.097 -0.109 1.00 56.81 115 ALA A C 1
ATOM 892 O O . ALA A 1 115 ? -13.392 -0.340 0.811 1.00 56.81 115 ALA A O 1
ATOM 893 N N . ASN A 1 116 ? -14.548 -0.681 -1.090 1.00 67.44 116 ASN A N 1
ATOM 894 C CA . ASN A 1 116 ? -14.390 -2.134 -1.111 1.00 67.44 116 ASN A CA 1
ATOM 895 C C . ASN A 1 116 ? -12.924 -2.600 -1.092 1.00 67.44 116 ASN A C 1
ATOM 897 O O . ASN A 1 116 ? -12.685 -3.741 -0.715 1.00 67.44 116 ASN A O 1
ATOM 901 N N . ILE A 1 117 ? -11.956 -1.743 -1.449 1.00 71.25 117 ILE A N 1
ATOM 902 C CA . ILE A 1 117 ? -10.520 -2.054 -1.437 1.00 71.25 117 ILE A CA 1
ATOM 903 C C . ILE A 1 117 ? -9.751 -1.023 -0.598 1.00 71.25 117 ILE A C 1
ATOM 905 O O . ILE A 1 117 ? -9.855 0.186 -0.820 1.00 71.25 117 ILE A O 1
ATOM 909 N N . HIS A 1 118 ? -8.946 -1.511 0.348 1.00 79.94 118 HIS A N 1
ATOM 910 C CA . HIS A 1 118 ? -8.054 -0.711 1.190 1.00 79.94 118 HIS A CA 1
ATOM 911 C C . HIS A 1 118 ? -6.652 -1.327 1.216 1.00 79.94 118 HIS A C 1
ATOM 913 O O . HIS A 1 118 ? -6.520 -2.513 1.501 1.00 79.94 118 HIS A O 1
ATOM 919 N N . VAL A 1 119 ? -5.610 -0.538 0.954 1.00 77.25 119 VAL A N 1
ATOM 920 C CA . VAL A 1 119 ? -4.223 -1.029 0.933 1.00 77.25 119 VAL A CA 1
ATOM 921 C C . VAL A 1 119 ? -3.440 -0.422 2.092 1.00 77.25 119 VAL A C 1
ATOM 923 O O . VAL A 1 119 ? -3.499 0.781 2.340 1.00 77.25 119 VAL A O 1
ATOM 926 N N . ILE A 1 120 ? -2.727 -1.260 2.833 1.00 80.38 120 ILE A N 1
ATOM 927 C CA . ILE A 1 120 ? -1.935 -0.883 4.001 1.00 80.38 120 ILE A CA 1
ATOM 928 C C . ILE A 1 120 ? -0.519 -1.353 3.736 1.00 80.38 120 ILE A C 1
ATOM 930 O O . ILE A 1 120 ? -0.299 -2.538 3.502 1.00 80.38 120 ILE A O 1
ATOM 934 N N . GLY A 1 121 ? 0.428 -0.428 3.754 1.00 78.06 121 GLY A N 1
ATOM 935 C CA . GLY A 1 121 ? 1.827 -0.728 3.506 1.00 78.06 121 GLY A CA 1
ATOM 936 C C . GLY A 1 121 ? 2.698 -0.239 4.650 1.00 78.06 121 GLY A C 1
ATOM 937 O O . GLY A 1 121 ? 2.534 0.883 5.118 1.00 78.06 121 GLY A O 1
ATOM 938 N N . HIS A 1 122 ? 3.640 -1.063 5.096 1.00 77.75 122 HIS A N 1
ATOM 939 C CA . HIS A 1 122 ? 4.642 -0.662 6.083 1.00 77.75 122 HIS A CA 1
ATOM 940 C C . HIS A 1 122 ? 6.002 -0.461 5.407 1.00 77.75 122 HIS A C 1
ATOM 942 O O . HIS A 1 122 ? 6.430 -1.315 4.630 1.00 77.75 122 HIS A O 1
ATOM 948 N N . SER A 1 123 ? 6.708 0.635 5.715 1.00 81.25 123 SER A N 1
ATOM 949 C CA . SER A 1 123 ? 8.039 0.928 5.152 1.00 81.25 123 SER A CA 1
ATOM 950 C C . SER A 1 123 ? 8.030 0.850 3.607 1.00 81.25 123 SER A C 1
ATOM 952 O O . SER A 1 123 ? 7.196 1.504 2.983 1.00 81.25 123 SER A O 1
ATOM 954 N N . LEU A 1 124 ? 8.880 0.032 2.969 1.00 76.62 124 LEU A N 1
ATOM 955 C CA . LEU A 1 124 ? 8.863 -0.192 1.511 1.00 76.62 124 LEU A CA 1
ATOM 956 C C . LEU A 1 124 ? 7.487 -0.619 0.968 1.00 76.62 124 LEU A C 1
ATOM 958 O O . LEU A 1 124 ? 7.124 -0.252 -0.150 1.00 76.62 124 LEU A O 1
ATOM 962 N N . GLY A 1 125 ? 6.682 -1.320 1.768 1.00 74.88 125 GLY A N 1
ATOM 963 C CA . GLY A 1 125 ? 5.322 -1.703 1.406 1.00 74.88 125 GLY A CA 1
ATOM 964 C C . GLY A 1 125 ? 4.376 -0.515 1.228 1.00 74.88 125 GLY A C 1
ATOM 965 O O . GLY A 1 125 ? 3.416 -0.615 0.469 1.00 74.88 125 GLY A O 1
ATOM 966 N N . ALA A 1 126 ? 4.640 0.629 1.874 1.00 77.12 126 ALA A N 1
ATOM 967 C CA . ALA A 1 126 ? 3.853 1.852 1.685 1.00 77.12 126 ALA A CA 1
ATOM 968 C C . ALA A 1 126 ? 4.042 2.434 0.276 1.00 77.12 126 ALA A C 1
ATOM 970 O O . ALA A 1 126 ? 3.070 2.848 -0.355 1.00 77.12 126 ALA A O 1
ATOM 971 N N . HIS A 1 127 ? 5.269 2.393 -0.252 1.00 76.12 127 HIS A N 1
ATOM 972 C CA . HIS A 1 127 ? 5.551 2.792 -1.633 1.00 76.12 127 HIS A CA 1
ATOM 973 C C . HIS A 1 127 ? 4.907 1.827 -2.634 1.00 76.12 127 HIS A C 1
ATOM 975 O O . HIS A 1 127 ? 4.268 2.266 -3.588 1.00 76.12 127 HIS A O 1
ATOM 981 N N . ALA A 1 128 ? 4.972 0.516 -2.370 1.00 82.75 128 ALA A N 1
ATOM 982 C CA . ALA A 1 128 ? 4.279 -0.485 -3.182 1.00 82.75 128 ALA A CA 1
ATOM 983 C C . ALA A 1 128 ? 2.751 -0.274 -3.188 1.00 82.75 128 ALA A C 1
ATOM 985 O O . ALA A 1 128 ? 2.113 -0.379 -4.235 1.00 82.75 128 ALA A O 1
ATOM 986 N N . ALA A 1 129 ? 2.160 0.092 -2.044 1.00 77.69 129 ALA A N 1
ATOM 987 C CA . ALA A 1 129 ? 0.750 0.469 -1.956 1.00 77.69 129 ALA A CA 1
ATOM 988 C C . ALA A 1 129 ? 0.428 1.723 -2.790 1.00 77.69 129 ALA A C 1
ATOM 990 O O . ALA A 1 129 ? -0.611 1.772 -3.453 1.00 77.69 129 ALA A O 1
ATOM 991 N N . GLY A 1 130 ? 1.330 2.710 -2.787 1.00 73.56 130 GLY A N 1
ATOM 992 C CA . GLY A 1 130 ? 1.263 3.901 -3.636 1.00 73.56 130 GLY A CA 1
ATOM 993 C C . GLY A 1 130 ? 1.250 3.571 -5.129 1.00 73.56 130 GLY A C 1
ATOM 994 O O . GLY A 1 130 ? 0.385 4.059 -5.859 1.00 73.56 130 GLY A O 1
ATOM 995 N N . GLU A 1 131 ? 2.157 2.700 -5.572 1.00 81.75 131 GLU A N 1
ATOM 996 C CA . GLU A 1 131 ? 2.258 2.291 -6.977 1.00 81.75 131 GLU A CA 1
ATOM 997 C C . GLU A 1 131 ? 1.070 1.415 -7.415 1.00 81.75 131 GLU A C 1
ATOM 999 O O . GLU A 1 131 ? 0.541 1.575 -8.517 1.00 81.75 131 GLU A O 1
ATOM 1004 N N . ALA A 1 132 ? 0.554 0.552 -6.533 1.00 79.50 132 ALA A N 1
ATOM 1005 C CA . ALA A 1 132 ? -0.687 -0.181 -6.787 1.00 79.50 132 ALA A CA 1
ATOM 1006 C C . ALA A 1 132 ? -1.881 0.776 -6.971 1.00 79.50 132 ALA A C 1
ATOM 1008 O O . ALA A 1 132 ? -2.669 0.616 -7.910 1.00 79.50 132 ALA A O 1
ATOM 1009 N N . GLY A 1 133 ? -1.976 1.801 -6.113 1.00 73.94 133 GLY A N 1
ATOM 1010 C CA . GLY A 1 133 ? -2.952 2.893 -6.202 1.00 73.94 133 GLY A CA 1
ATOM 1011 C C . GLY A 1 133 ? -2.891 3.650 -7.526 1.00 73.94 133 GLY A C 1
ATOM 1012 O O . GLY A 1 133 ? -3.927 3.920 -8.130 1.00 73.94 133 GLY A O 1
ATOM 1013 N N . LYS A 1 134 ? -1.680 3.927 -8.022 1.00 70.38 134 LYS A N 1
ATOM 1014 C CA . LYS A 1 134 ? -1.448 4.584 -9.316 1.00 70.38 134 LYS A CA 1
ATOM 1015 C C . LYS A 1 134 ? -2.016 3.795 -10.493 1.00 70.38 134 LYS A C 1
ATOM 1017 O O . LYS A 1 134 ? -2.578 4.380 -11.417 1.00 70.38 134 LYS A O 1
ATOM 1022 N N . ARG A 1 135 ? -1.829 2.474 -10.478 1.00 75.12 135 ARG A N 1
ATOM 1023 C CA . ARG A 1 135 ? -2.155 1.587 -11.606 1.00 75.12 135 ARG A CA 1
ATOM 1024 C C . ARG A 1 135 ? -3.594 1.077 -11.586 1.00 75.12 135 ARG A C 1
ATOM 1026 O O . ARG A 1 135 ? -4.078 0.618 -12.616 1.00 75.12 135 ARG A O 1
ATOM 1033 N N . SER A 1 136 ? -4.291 1.184 -10.453 1.00 72.19 136 SER A N 1
ATOM 1034 C CA . SER A 1 136 ? -5.637 0.629 -10.278 1.00 72.19 136 SER A CA 1
ATOM 1035 C C . SER A 1 136 ? -6.674 1.709 -9.986 1.00 72.19 136 SER A C 1
ATOM 1037 O O . SER A 1 136 ? -6.719 2.288 -8.900 1.00 72.19 136 SER A O 1
ATOM 1039 N N . ARG A 1 137 ? -7.598 1.923 -10.929 1.00 61.34 137 ARG A N 1
ATOM 1040 C CA . ARG A 1 137 ? -8.801 2.728 -10.680 1.00 61.34 137 ARG A CA 1
ATOM 1041 C C . ARG A 1 137 ? -9.721 1.944 -9.735 1.00 61.34 137 ARG A C 1
ATOM 1043 O O . ARG A 1 137 ? -10.260 0.918 -10.130 1.00 61.34 137 ARG A O 1
ATOM 1050 N N . GLY A 1 138 ? -9.877 2.401 -8.490 1.00 55.44 138 GLY A N 1
ATOM 1051 C CA . GLY A 1 138 ? -10.751 1.759 -7.492 1.00 55.44 138 GLY A CA 1
ATOM 1052 C C . GLY A 1 138 ? -10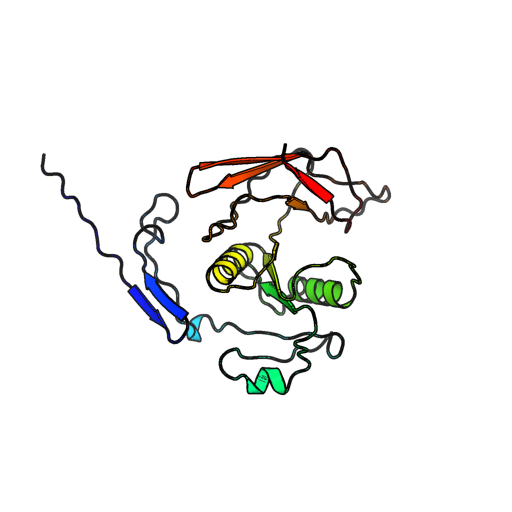.137 1.561 -6.102 1.00 55.44 138 GLY A C 1
ATOM 1053 O O . GLY A 1 138 ? -10.860 1.217 -5.166 1.00 55.44 138 GLY A O 1
ATOM 1054 N N . ILE A 1 139 ? -8.836 1.818 -5.928 1.00 57.69 139 ILE A N 1
ATOM 1055 C CA . ILE A 1 139 ? -8.223 1.901 -4.595 1.00 57.69 139 ILE A CA 1
ATOM 1056 C C . ILE A 1 139 ? -8.596 3.253 -3.984 1.00 57.69 139 ILE A C 1
ATOM 1058 O O . ILE A 1 139 ? -8.192 4.297 -4.484 1.00 57.69 139 ILE A O 1
ATOM 1062 N N . ALA A 1 140 ? -9.376 3.242 -2.902 1.00 55.47 140 ALA A N 1
ATOM 1063 C CA . ALA A 1 140 ? -9.867 4.483 -2.295 1.00 55.47 140 ALA A CA 1
ATOM 1064 C C . ALA A 1 140 ? -9.051 4.958 -1.089 1.00 55.47 140 ALA A C 1
ATOM 1066 O O . ALA A 1 140 ? -9.265 6.069 -0.605 1.00 55.47 140 ALA A O 1
ATOM 1067 N N . ARG A 1 141 ? -8.177 4.110 -0.532 1.00 61.12 141 ARG A N 1
ATOM 1068 C CA . ARG A 1 141 ? -7.420 4.443 0.680 1.00 61.12 141 ARG A CA 1
ATOM 1069 C C . ARG A 1 141 ? -6.090 3.694 0.746 1.00 61.12 141 ARG A C 1
ATOM 1071 O O . ARG A 1 141 ? -6.060 2.487 0.504 1.00 61.12 141 ARG A O 1
ATOM 1078 N N . ILE A 1 142 ? -5.037 4.419 1.129 1.00 54.66 142 ILE A N 1
ATOM 1079 C CA . ILE A 1 142 ? -3.681 3.922 1.400 1.00 54.66 142 ILE A CA 1
ATOM 1080 C C . ILE A 1 142 ? -3.299 4.336 2.832 1.00 54.66 142 ILE A C 1
ATOM 1082 O O . ILE A 1 142 ? -3.558 5.475 3.219 1.00 54.66 142 ILE A O 1
ATOM 1086 N N . THR A 1 143 ? -2.727 3.423 3.624 1.00 63.12 143 THR A N 1
ATOM 1087 C CA . THR A 1 143 ? -2.234 3.693 4.994 1.00 63.12 143 THR A CA 1
ATOM 1088 C C . THR A 1 143 ? -0.749 3.328 5.112 1.00 63.12 143 THR A C 1
ATOM 1090 O O . THR A 1 143 ? -0.369 2.249 4.658 1.00 63.12 143 THR A O 1
ATOM 1093 N N . GLY A 1 144 ? 0.059 4.200 5.735 1.00 59.62 144 GLY A N 1
ATOM 1094 C CA . GLY A 1 144 ? 1.474 3.977 6.080 1.00 59.62 144 GLY A CA 1
ATOM 1095 C C . GLY A 1 144 ? 1.725 4.094 7.592 1.00 59.62 144 GLY A C 1
ATOM 1096 O O . GLY A 1 144 ? 0.979 4.802 8.266 1.00 59.62 144 GLY A O 1
ATOM 1097 N N . GLY A 1 145 ? 2.739 3.401 8.128 1.00 62.94 145 GLY A N 1
ATOM 1098 C CA . GLY A 1 145 ? 3.047 3.362 9.573 1.00 62.94 145 GLY A CA 1
ATOM 1099 C C . GLY A 1 145 ? 4.546 3.451 9.911 1.00 62.94 145 GLY A C 1
ATOM 1100 O O . GLY A 1 145 ? 5.380 3.235 9.031 1.00 62.94 145 GLY A O 1
ATOM 1101 N N . GLY A 1 146 ? 4.871 3.767 11.177 1.00 64.44 146 GLY A N 1
ATOM 1102 C CA . GLY A 1 146 ? 6.234 3.885 11.732 1.00 64.44 146 GLY A CA 1
ATOM 1103 C C . GLY A 1 146 ? 6.257 4.247 13.235 1.00 64.44 146 GLY A C 1
ATOM 1104 O O . GLY A 1 146 ? 5.206 4.523 13.810 1.00 64.44 146 GLY A O 1
ATOM 1105 N N . TYR A 1 147 ? 7.443 4.254 13.866 1.00 60.06 147 TYR A N 1
ATOM 1106 C CA . TYR A 1 147 ? 7.637 4.556 15.301 1.00 60.06 147 TYR A CA 1
ATOM 1107 C C . TYR A 1 147 ? 7.883 6.051 15.571 1.00 60.06 147 TYR A C 1
ATOM 1109 O O . TYR A 1 147 ? 8.663 6.692 14.867 1.00 60.06 147 TYR A O 1
ATOM 1117 N N . ILE A 1 148 ? 7.261 6.596 16.624 1.00 65.12 148 ILE A N 1
ATOM 1118 C CA . ILE A 1 148 ? 7.245 8.033 16.961 1.00 65.12 148 ILE A CA 1
ATOM 1119 C C . ILE A 1 148 ? 7.467 8.203 18.475 1.00 65.12 148 ILE A C 1
ATOM 1121 O O . ILE A 1 148 ? 6.928 7.436 19.268 1.00 65.12 148 ILE A O 1
ATOM 1125 N N . LYS A 1 149 ? 8.240 9.215 18.894 1.00 68.88 149 LYS A N 1
ATOM 1126 C CA . LYS A 1 149 ? 8.423 9.626 20.299 1.00 68.88 149 LYS A CA 1
ATOM 1127 C C . LYS A 1 149 ? 7.713 10.961 20.573 1.00 68.88 149 LYS A C 1
ATOM 1129 O O . LYS A 1 149 ? 7.718 11.835 19.703 1.00 68.88 149 LYS A O 1
ATOM 1134 N N . PRO A 1 150 ? 7.153 11.167 21.778 1.00 67.62 150 PRO A N 1
ATOM 1135 C CA . PRO A 1 150 ? 6.517 12.433 22.143 1.00 67.62 150 PRO A CA 1
ATOM 1136 C C . PRO A 1 150 ? 7.449 13.646 21.996 1.00 67.62 150 PRO A C 1
ATOM 1138 O O . PRO A 1 150 ? 8.646 13.562 22.271 1.00 67.62 150 PRO A O 1
ATOM 1141 N N . GLY A 1 151 ? 6.891 14.783 21.568 1.00 70.06 151 GLY A N 1
ATOM 1142 C CA . GLY A 1 151 ? 7.604 16.066 21.457 1.00 70.06 151 GLY A CA 1
ATOM 1143 C C . GLY A 1 151 ? 8.606 16.172 20.303 1.00 70.06 151 GLY A C 1
ATOM 1144 O O . GLY A 1 151 ? 9.271 17.194 20.172 1.00 70.06 151 GLY A O 1
ATOM 1145 N N . SER A 1 152 ? 8.726 15.139 19.469 1.00 66.31 152 SER A N 1
ATOM 1146 C CA . SER A 1 152 ? 9.641 15.122 18.326 1.00 66.31 152 SER A CA 1
ATOM 1147 C C . SER A 1 152 ? 8.885 15.319 17.010 1.00 66.31 152 SER A C 1
ATOM 1149 O O . SER A 1 152 ? 7.779 14.808 16.836 1.00 66.31 152 SER A O 1
ATOM 1151 N N . SER A 1 153 ? 9.497 16.041 16.071 1.00 68.81 153 SER A N 1
ATOM 1152 C CA . SER A 1 153 ? 8.999 16.163 14.697 1.00 68.81 153 SER A CA 1
ATOM 1153 C C . SER A 1 153 ? 9.549 15.027 13.843 1.00 68.81 153 SER A C 1
ATOM 1155 O O . SER A 1 153 ? 10.752 14.767 13.854 1.00 68.81 153 SER A O 1
ATOM 1157 N N . TYR A 1 154 ? 8.676 14.375 13.079 1.00 60.19 154 TYR A N 1
ATOM 1158 C CA . TYR A 1 154 ? 9.038 13.259 12.211 1.00 60.19 154 TYR A CA 1
ATOM 1159 C C . TYR A 1 154 ? 8.702 13.585 10.769 1.00 60.19 154 TYR A C 1
ATOM 1161 O O . TYR A 1 154 ? 7.578 13.971 10.455 1.00 60.19 154 TYR A O 1
ATOM 1169 N N . THR A 1 155 ? 9.672 13.364 9.889 1.00 56.09 155 THR A N 1
ATOM 1170 C CA . THR A 1 155 ? 9.464 13.433 8.447 1.00 56.09 155 THR A CA 1
ATOM 1171 C C . THR A 1 155 ? 9.419 12.012 7.915 1.00 56.09 155 THR A C 1
ATOM 1173 O O . THR A 1 155 ? 10.426 11.308 7.918 1.00 56.09 155 THR A O 1
ATOM 1176 N N . ALA A 1 156 ? 8.243 11.584 7.462 1.00 53.47 156 ALA A N 1
ATOM 1177 C CA . ALA A 1 156 ? 8.089 10.353 6.705 1.00 53.47 156 ALA A CA 1
ATOM 1178 C C . ALA A 1 156 ? 7.919 10.714 5.229 1.00 53.47 156 ALA A C 1
ATOM 1180 O O . ALA A 1 156 ? 6.956 11.380 4.848 1.00 53.47 156 ALA A O 1
ATOM 1181 N N . HIS A 1 157 ? 8.854 10.275 4.391 1.00 49.66 157 HIS A N 1
ATOM 1182 C CA . HIS A 1 157 ? 8.711 10.402 2.948 1.00 49.66 157 HIS A CA 1
ATOM 1183 C C . HIS A 1 157 ? 7.827 9.266 2.445 1.00 49.66 157 HIS A C 1
ATOM 1185 O O . HIS A 1 157 ? 8.289 8.149 2.234 1.00 49.66 157 HIS A O 1
ATOM 1191 N N . ILE A 1 158 ? 6.540 9.553 2.268 1.00 52.38 158 ILE A N 1
ATOM 1192 C CA . ILE A 1 158 ? 5.655 8.677 1.508 1.00 52.38 158 ILE A CA 1
ATOM 1193 C C . ILE A 1 158 ? 5.759 9.139 0.055 1.00 52.38 158 ILE A C 1
ATOM 1195 O O . ILE A 1 158 ? 5.064 10.062 -0.364 1.00 52.38 158 ILE A O 1
ATOM 1199 N N . ASP A 1 159 ? 6.683 8.536 -0.691 1.00 47.00 159 ASP A N 1
ATOM 1200 C CA . ASP A 1 159 ? 6.780 8.730 -2.140 1.00 47.00 159 ASP A CA 1
ATOM 1201 C C . ASP A 1 159 ? 5.604 7.994 -2.778 1.00 47.00 159 ASP A C 1
ATOM 1203 O O . ASP A 1 159 ? 5.651 6.791 -3.054 1.00 47.00 159 ASP A O 1
ATOM 1207 N N . VAL A 1 160 ? 4.485 8.709 -2.864 1.00 49.31 160 VAL A N 1
ATOM 1208 C CA . VAL A 1 160 ? 3.326 8.284 -3.625 1.00 49.31 160 VAL A CA 1
ATOM 1209 C C . VAL A 1 160 ? 3.621 8.700 -5.059 1.00 49.31 160 VAL A C 1
ATOM 1211 O O . VAL A 1 160 ? 3.403 9.847 -5.440 1.00 49.31 160 VAL A O 1
ATOM 1214 N N . GLU A 1 161 ? 4.094 7.761 -5.877 1.00 42.78 161 GLU A N 1
ATOM 1215 C CA . GLU A 1 161 ? 4.395 7.978 -7.302 1.00 42.78 161 GLU A CA 1
ATOM 1216 C C . GLU A 1 161 ? 3.129 8.316 -8.147 1.00 42.78 161 GLU A C 1
ATOM 1218 O O . GLU A 1 161 ? 3.175 8.325 -9.383 1.00 42.78 161 GLU A O 1
ATOM 1223 N N . SER A 1 162 ? 1.988 8.596 -7.490 1.00 44.81 162 SER A N 1
ATOM 1224 C CA . SER A 1 162 ? 0.714 9.062 -8.043 1.00 44.81 162 SER A CA 1
ATOM 1225 C C . SER A 1 162 ? 0.215 10.353 -7.384 1.00 44.81 162 SER A C 1
ATOM 1227 O O . SER A 1 162 ? 0.295 10.550 -6.173 1.00 44.81 162 SER A O 1
ATOM 1229 N N . ASN A 1 163 ? -0.370 11.238 -8.198 1.00 53.38 163 ASN A N 1
ATOM 1230 C CA . ASN A 1 163 ? -1.067 12.418 -7.697 1.00 53.38 163 ASN A CA 1
ATOM 1231 C C . ASN A 1 163 ? -2.428 12.001 -7.119 1.00 53.38 163 ASN A C 1
ATOM 1233 O O . ASN A 1 163 ? -3.393 11.836 -7.863 1.00 53.38 163 ASN A O 1
ATOM 1237 N N . VAL A 1 164 ? -2.501 11.854 -5.796 1.00 54.12 164 VAL A N 1
ATOM 1238 C CA . VAL A 1 164 ? -3.743 11.565 -5.052 1.00 54.12 164 VAL A CA 1
ATOM 1239 C C . VAL A 1 164 ? -4.701 12.764 -4.975 1.00 54.12 164 VAL A C 1
ATOM 1241 O O . VAL A 1 164 ? -5.761 12.671 -4.358 1.00 54.12 164 VAL A O 1
ATOM 1244 N N . GLY A 1 165 ? -4.354 13.881 -5.622 1.00 63.59 165 GLY A N 1
ATOM 1245 C CA . GLY A 1 165 ? -5.070 15.143 -5.511 1.00 63.59 165 GLY A CA 1
ATOM 1246 C C . GLY A 1 165 ? -4.847 15.816 -4.152 1.00 63.59 165 GLY A C 1
ATOM 1247 O O . GLY A 1 165 ? -4.067 15.329 -3.329 1.00 63.59 165 GLY A O 1
ATOM 1248 N N . PRO A 1 166 ? -5.510 16.958 -3.904 1.00 68.31 166 PRO A N 1
ATOM 1249 C CA . PRO A 1 166 ? -5.467 17.602 -2.601 1.00 68.31 166 PRO A CA 1
ATOM 1250 C C . PRO A 1 166 ? -6.104 16.690 -1.548 1.00 68.31 166 PRO A C 1
ATOM 1252 O O . PRO A 1 166 ? -7.249 16.252 -1.683 1.00 68.31 166 PRO A O 1
ATOM 1255 N N . LEU A 1 167 ? -5.350 16.394 -0.492 1.00 71.06 167 LEU A N 1
ATOM 1256 C CA . LEU A 1 167 ? -5.853 15.629 0.642 1.00 71.06 167 LEU A CA 1
ATOM 1257 C C . LEU A 1 167 ? -6.897 16.452 1.409 1.00 71.06 167 LEU A C 1
ATOM 1259 O O . LEU A 1 167 ? -6.689 17.624 1.704 1.00 71.06 167 LEU A O 1
ATOM 1263 N N . ASN A 1 168 ? -8.009 15.815 1.781 1.00 73.44 168 ASN A N 1
ATOM 1264 C CA . ASN A 1 168 ? -9.092 16.478 2.521 1.00 73.44 168 ASN A CA 1
ATOM 1265 C C . ASN A 1 168 ? -9.020 16.256 4.039 1.00 73.44 168 ASN A C 1
ATOM 1267 O O . ASN A 1 168 ? -9.718 16.936 4.783 1.00 73.44 168 ASN A O 1
ATOM 1271 N N . ARG A 1 169 ? -8.258 15.256 4.500 1.00 75.00 169 ARG A N 1
ATOM 1272 C CA . ARG A 1 169 ? -8.036 14.932 5.921 1.00 75.00 169 ARG A CA 1
ATOM 1273 C C . ARG A 1 169 ? -6.910 13.916 6.078 1.00 75.00 169 ARG A C 1
ATOM 1275 O O . ARG A 1 169 ? -6.698 13.099 5.181 1.00 75.00 169 ARG A O 1
ATOM 1282 N N . ILE A 1 170 ? -6.289 13.895 7.252 1.00 77.56 170 ILE A N 1
ATOM 1283 C CA . ILE A 1 170 ? -5.310 12.879 7.664 1.00 77.56 170 ILE A CA 1
ATOM 1284 C C . ILE A 1 170 ? -5.853 12.156 8.895 1.00 77.56 170 ILE A C 1
ATOM 1286 O O . ILE A 1 170 ? -6.526 12.763 9.726 1.00 77.56 170 ILE A O 1
ATOM 1290 N N . LYS A 1 171 ? -5.608 10.847 9.006 1.00 77.88 171 LYS A N 1
ATOM 1291 C CA . LYS A 1 171 ? -6.004 10.068 10.183 1.00 77.88 171 LYS A CA 1
ATOM 1292 C C . LYS A 1 171 ? -4.827 9.304 10.762 1.00 77.88 171 LYS A C 1
ATOM 1294 O O . LYS A 1 171 ? -4.145 8.611 10.012 1.00 77.88 171 LYS A O 1
ATOM 1299 N N . PHE A 1 172 ? -4.661 9.385 12.077 1.00 77.12 172 PHE A N 1
ATOM 1300 C CA . PHE A 1 172 ? -3.664 8.636 12.839 1.00 77.12 172 PHE A CA 1
ATOM 1301 C C . PHE A 1 172 ? -4.356 7.611 13.73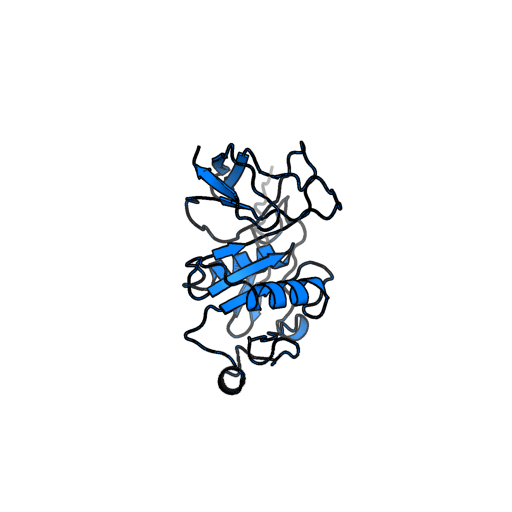5 1.00 77.12 172 PHE A C 1
ATOM 1303 O O . PHE A 1 172 ? -5.446 7.864 14.251 1.00 77.12 172 PHE A O 1
ATOM 1310 N N . VAL A 1 173 ? -3.716 6.458 13.907 1.00 77.81 173 VAL A N 1
ATOM 1311 C CA . VAL A 1 173 ? -4.020 5.490 14.965 1.00 77.81 173 VAL A CA 1
ATOM 1312 C C . VAL A 1 173 ? -2.757 5.376 15.800 1.00 77.81 173 VAL A C 1
ATOM 1314 O O . VAL A 1 173 ? -1.667 5.254 15.240 1.00 77.81 173 VAL A O 1
ATOM 1317 N N . TRP A 1 174 ? -2.907 5.464 17.115 1.00 74.62 174 TRP A N 1
ATOM 1318 C CA . TRP A 1 174 ? -1.794 5.451 18.053 1.00 74.62 174 TRP A CA 1
ATOM 1319 C C . TRP A 1 174 ? -1.724 4.095 18.742 1.00 74.62 174 TRP A C 1
ATOM 1321 O O . TRP A 1 174 ? -2.729 3.636 19.283 1.00 74.62 174 TRP A O 1
ATOM 1331 N N . ASN A 1 175 ? -0.536 3.497 18.735 1.00 69.25 175 ASN A N 1
ATOM 1332 C CA . ASN A 1 175 ? -0.205 2.316 19.519 1.00 69.25 175 ASN A CA 1
ATOM 1333 C C . ASN A 1 175 ? 1.006 2.663 20.396 1.00 69.25 175 ASN A C 1
ATOM 1335 O O . ASN A 1 175 ? 1.960 3.286 19.922 1.00 69.25 175 ASN A O 1
ATOM 1339 N N . ASN A 1 176 ? 0.925 2.342 21.682 1.00 65.56 176 ASN A N 1
ATOM 1340 C CA . ASN A 1 176 ? 1.922 2.690 22.679 1.00 65.56 176 ASN A CA 1
ATOM 1341 C C . ASN A 1 176 ? 2.524 1.407 23.258 1.00 65.56 176 ASN A C 1
ATOM 1343 O O . ASN A 1 176 ? 1.937 0.753 24.114 1.00 65.56 176 ASN A O 1
ATOM 1347 N N . ASP A 1 177 ? 3.749 1.103 22.838 1.00 61.81 177 ASP A N 1
ATOM 1348 C CA . ASP A 1 177 ? 4.496 -0.072 23.303 1.00 61.81 177 ASP A CA 1
ATOM 1349 C C . ASP A 1 177 ? 4.989 0.059 24.762 1.00 61.81 177 ASP A C 1
ATOM 1351 O O . ASP A 1 177 ? 5.599 -0.861 25.307 1.00 61.81 177 ASP A O 1
ATOM 1355 N N . THR A 1 178 ? 4.751 1.202 25.421 1.00 60.91 178 THR A N 1
ATOM 1356 C CA . THR A 1 178 ? 5.119 1.418 26.827 1.00 60.91 178 THR A CA 1
ATOM 1357 C C . THR A 1 178 ? 3.908 1.177 27.721 1.00 60.91 178 THR A C 1
ATOM 1359 O O . THR A 1 178 ? 2.981 1.989 27.744 1.00 60.91 178 THR A O 1
ATOM 1362 N N . ILE A 1 179 ? 3.936 0.094 28.507 1.00 56.75 179 ILE A N 1
ATOM 1363 C CA . ILE A 1 179 ? 2.900 -0.218 29.504 1.00 56.75 179 ILE A CA 1
ATOM 1364 C C . ILE A 1 179 ? 2.830 0.932 30.517 1.00 56.75 179 ILE A C 1
ATOM 1366 O O . ILE A 1 179 ? 3.672 1.044 31.409 1.00 56.75 179 ILE A O 1
ATOM 1370 N N . ASN A 1 180 ? 1.825 1.796 30.373 1.00 58.94 180 ASN A N 1
ATOM 1371 C CA . ASN A 1 180 ? 1.564 2.897 31.289 1.00 58.94 180 ASN A CA 1
ATOM 1372 C C . ASN A 1 180 ? 0.161 2.736 31.906 1.00 58.94 180 ASN A C 1
ATOM 1374 O O . ASN A 1 180 ? -0.832 2.912 31.197 1.00 58.94 180 ASN A O 1
ATOM 1378 N N . PRO A 1 181 ? 0.048 2.457 33.221 1.00 68.38 181 PRO A N 1
ATOM 1379 C CA . PRO A 1 181 ? -1.242 2.266 33.891 1.00 68.38 181 PRO A CA 1
ATOM 1380 C C . PRO A 1 181 ? -2.141 3.515 33.898 1.00 68.38 181 PRO A C 1
ATOM 1382 O O . PRO A 1 181 ? -3.312 3.422 34.256 1.00 68.38 181 PRO A O 1
ATOM 1385 N N . LEU A 1 182 ? -1.624 4.679 33.489 1.00 72.75 182 LEU A N 1
ATOM 1386 C CA . LEU A 1 182 ? -2.394 5.916 33.354 1.00 72.75 182 LEU A CA 1
ATOM 1387 C C . LEU A 1 182 ? -3.176 6.021 32.033 1.00 72.75 182 LEU A C 1
ATOM 1389 O O . LEU A 1 182 ? -3.927 6.980 31.876 1.00 72.75 182 LEU A O 1
ATOM 1393 N N . PHE A 1 183 ? -3.023 5.070 31.099 1.00 68.06 183 PHE A N 1
ATOM 1394 C CA . PHE A 1 183 ? -3.686 5.070 29.783 1.00 68.06 183 PHE A CA 1
ATOM 1395 C C . PHE A 1 183 ? -3.637 6.444 29.082 1.00 68.06 183 PHE A C 1
ATOM 1397 O O . PHE A 1 183 ? -4.688 7.057 28.845 1.00 68.06 183 PHE A O 1
ATOM 1404 N N . PRO A 1 184 ? -2.431 6.973 28.802 1.00 77.00 184 PRO A N 1
ATOM 1405 C CA . PRO A 1 184 ? -2.275 8.318 28.267 1.00 77.00 184 PRO A CA 1
ATOM 1406 C C . PRO A 1 184 ? -2.949 8.457 26.896 1.00 77.00 184 PRO A C 1
ATOM 1408 O O . PRO A 1 184 ? -2.946 7.540 26.079 1.00 77.00 184 PRO A O 1
ATOM 1411 N N . THR A 1 185 ? -3.514 9.632 26.625 1.00 82.56 185 THR A N 1
ATOM 1412 C CA . THR A 1 185 ? -4.003 9.972 25.284 1.00 82.56 185 THR A CA 1
ATOM 1413 C C . THR A 1 185 ? -2.868 10.527 24.434 1.00 82.56 185 THR A C 1
ATOM 1415 O O . THR A 1 185 ? -2.098 11.361 24.913 1.00 82.56 185 THR A O 1
ATOM 1418 N N . LEU A 1 186 ? -2.807 10.126 23.169 1.00 83.06 186 LEU A N 1
ATOM 1419 C CA . LEU A 1 186 ? -1.808 10.567 22.200 1.00 83.06 186 LEU A CA 1
ATOM 1420 C C . LEU A 1 186 ? -2.482 11.326 21.056 1.00 83.06 186 LEU A C 1
ATOM 1422 O O . LEU A 1 186 ? -3.657 11.118 20.751 1.00 83.06 186 LEU A O 1
ATOM 1426 N N . GLY A 1 187 ? -1.747 12.235 20.427 1.00 85.31 187 GLY A N 1
ATOM 1427 C CA . GLY A 1 187 ? -2.265 13.005 19.307 1.00 85.31 187 GLY A CA 1
ATOM 1428 C C . GLY A 1 187 ? -1.172 13.765 18.573 1.00 85.31 187 GLY A C 1
ATOM 1429 O O . GLY A 1 187 ? -0.237 14.285 19.180 1.00 85.31 187 GLY A O 1
ATOM 1430 N N . ALA A 1 188 ? -1.303 13.838 17.253 1.00 86.25 188 ALA A N 1
ATOM 1431 C CA . ALA A 1 188 ? -0.519 14.712 16.401 1.00 86.25 188 ALA A CA 1
ATOM 1432 C C . ALA A 1 188 ? -1.196 16.080 16.384 1.00 86.25 188 ALA A C 1
ATOM 1434 O O . ALA A 1 188 ? -2.371 16.181 16.029 1.00 86.25 188 ALA A O 1
ATOM 1435 N N . SER A 1 189 ? -0.454 17.120 16.755 1.00 88.31 189 SER A N 1
ATOM 1436 C CA . SER A 1 189 ? -0.948 18.498 16.717 1.00 88.31 189 SER A CA 1
ATOM 1437 C C . SER A 1 189 ? -1.032 19.035 15.289 1.00 88.31 189 SER A C 1
ATOM 1439 O O . SER A 1 189 ? -1.963 19.756 14.932 1.00 88.31 189 SER A O 1
ATOM 1441 N N . SER A 1 190 ? -0.060 18.663 14.455 1.00 88.69 190 SER A N 1
ATOM 1442 C CA . SER A 1 190 ? 0.005 19.057 13.055 1.00 88.69 190 SER A CA 1
ATOM 1443 C C . SER A 1 190 ? 0.651 17.978 12.191 1.00 88.69 190 SER A C 1
ATOM 1445 O O . SER A 1 190 ? 1.477 17.192 12.656 1.00 88.69 190 SER A O 1
ATOM 1447 N N . ALA A 1 191 ? 0.265 17.948 10.921 1.00 84.88 191 ALA A N 1
ATOM 1448 C CA . ALA A 1 191 ? 0.890 17.146 9.887 1.00 84.88 191 ALA A CA 1
ATOM 1449 C C . ALA A 1 191 ? 0.989 17.980 8.609 1.00 84.88 191 ALA A C 1
ATOM 1451 O O . ALA A 1 191 ? -0.024 18.445 8.085 1.00 84.88 191 ALA A O 1
ATOM 1452 N N . THR A 1 192 ? 2.208 18.152 8.105 1.00 82.25 192 THR A N 1
ATOM 1453 C CA . THR A 1 192 ? 2.467 18.894 6.869 1.00 82.25 192 THR A CA 1
ATOM 1454 C C . THR A 1 192 ? 2.793 17.917 5.756 1.00 82.25 192 THR A C 1
ATOM 1456 O O . THR A 1 192 ? 3.717 17.115 5.866 1.00 82.25 192 THR A O 1
ATOM 1459 N N . ILE A 1 193 ? 2.040 18.004 4.669 1.00 77.62 193 ILE A N 1
ATOM 1460 C CA . ILE A 1 193 ? 2.264 17.227 3.456 1.00 77.62 193 ILE A CA 1
ATOM 1461 C C . ILE A 1 193 ? 2.913 18.135 2.429 1.00 77.62 193 ILE A C 1
ATOM 1463 O O . ILE A 1 193 ? 2.387 19.208 2.150 1.00 77.62 193 ILE A O 1
ATOM 1467 N N . GLN A 1 194 ? 4.033 17.699 1.859 1.00 78.19 194 GLN A N 1
ATOM 1468 C CA . GLN A 1 194 ? 4.658 18.345 0.712 1.00 78.19 194 GLN A CA 1
ATOM 1469 C C . GLN A 1 194 ? 4.400 17.502 -0.536 1.00 78.19 194 GLN A C 1
ATOM 1471 O O . GLN A 1 194 ? 4.790 16.336 -0.598 1.00 78.19 194 GLN A O 1
ATOM 1476 N N . TYR A 1 195 ? 3.742 18.083 -1.535 1.00 75.06 195 TYR A N 1
ATOM 1477 C CA . TYR A 1 195 ? 3.494 17.418 -2.807 1.00 75.06 195 TYR A CA 1
ATOM 1478 C C . TYR A 1 195 ? 4.755 17.491 -3.673 1.00 75.06 195 TYR A C 1
ATOM 1480 O O . TYR A 1 195 ? 5.266 18.570 -3.962 1.00 75.06 195 TYR A O 1
ATOM 1488 N N . GLY A 1 196 ? 5.259 16.338 -4.119 1.00 65.62 196 GLY A N 1
ATOM 1489 C CA . GLY A 1 196 ? 6.512 16.273 -4.884 1.00 65.62 196 GLY A CA 1
ATOM 1490 C C . GLY A 1 196 ? 6.460 16.944 -6.264 1.00 65.62 196 GLY A C 1
ATOM 1491 O O . GLY A 1 196 ? 7.497 17.335 -6.786 1.00 65.62 196 GLY A O 1
ATOM 1492 N N . LYS A 1 197 ? 5.267 17.102 -6.860 1.00 65.06 197 LYS A N 1
ATOM 1493 C CA . LYS A 1 197 ? 5.101 17.640 -8.223 1.00 65.06 197 LYS A CA 1
ATOM 1494 C C . LYS A 1 197 ? 5.365 19.146 -8.317 1.00 65.06 197 LYS A C 1
ATOM 1496 O O . LYS A 1 197 ? 5.965 19.597 -9.285 1.00 65.06 197 LYS A O 1
ATOM 1501 N N . ASP A 1 198 ? 4.845 19.911 -7.365 1.00 77.00 198 ASP A N 1
ATOM 1502 C CA . ASP A 1 198 ? 4.860 21.378 -7.355 1.00 77.00 198 ASP A CA 1
ATOM 1503 C C . ASP A 1 198 ? 5.549 21.954 -6.108 1.00 77.00 198 ASP A C 1
ATOM 1505 O O . ASP A 1 198 ? 5.671 23.169 -5.975 1.00 77.00 198 ASP A O 1
ATOM 1509 N N . GLY A 1 199 ? 5.997 21.096 -5.185 1.00 76.31 199 GLY A N 1
ATOM 1510 C CA . GLY A 1 199 ? 6.586 21.497 -3.911 1.00 76.31 199 GLY A CA 1
ATOM 1511 C C . GLY A 1 199 ? 5.587 22.156 -2.962 1.00 76.31 199 GLY A C 1
ATOM 1512 O O . GLY A 1 199 ? 5.993 22.620 -1.893 1.00 76.31 199 GLY A O 1
ATOM 1513 N N . LYS A 1 200 ? 4.297 22.205 -3.326 1.00 82.75 200 LYS A N 1
ATOM 1514 C CA . LYS A 1 200 ? 3.259 22.840 -2.525 1.00 82.75 200 LYS A CA 1
ATOM 1515 C C . LYS A 1 200 ? 3.107 22.082 -1.219 1.00 82.75 200 LYS A C 1
ATOM 1517 O O . LYS A 1 200 ? 3.201 20.856 -1.178 1.00 82.75 200 LYS A O 1
ATOM 1522 N N . THR A 1 201 ? 2.839 22.813 -0.150 1.00 85.56 201 THR A N 1
ATOM 1523 C CA . THR A 1 201 ? 2.557 22.227 1.153 1.00 85.56 201 THR A CA 1
ATOM 1524 C C . THR A 1 201 ? 1.079 22.355 1.500 1.00 85.56 201 THR A C 1
ATOM 1526 O O . THR A 1 201 ? 0.375 23.265 1.056 1.00 85.56 201 THR A O 1
ATOM 1529 N N . SER A 1 202 ? 0.567 21.398 2.261 1.00 86.81 202 SER A N 1
ATOM 1530 C CA . SER A 1 202 ? -0.737 21.486 2.915 1.00 86.81 202 SER A CA 1
ATOM 1531 C C . SER A 1 202 ? -0.590 21.017 4.345 1.00 86.81 202 SER A C 1
ATOM 1533 O O . SER A 1 202 ? -0.005 19.961 4.593 1.00 86.81 202 SER A O 1
ATOM 1535 N N . THR A 1 203 ? -1.110 21.813 5.268 1.00 90.25 203 THR A N 1
ATOM 1536 C CA . THR A 1 203 ? -1.016 21.547 6.696 1.00 90.25 203 THR A CA 1
ATOM 1537 C C . THR A 1 203 ? -2.371 21.072 7.195 1.00 90.25 203 THR A C 1
ATOM 1539 O O . THR A 1 203 ? -3.427 21.512 6.748 1.00 90.25 203 THR A O 1
ATOM 1542 N N . PHE A 1 204 ? -2.338 20.106 8.098 1.00 92.19 204 PHE A N 1
ATOM 1543 C CA . PHE A 1 204 ? -3.511 19.588 8.775 1.00 92.19 204 PHE A CA 1
ATOM 1544 C C . PHE A 1 204 ? -3.263 19.707 10.267 1.00 92.19 204 PHE A C 1
ATOM 1546 O O . PHE A 1 204 ? -2.166 19.387 10.721 1.00 92.19 204 PHE A O 1
ATOM 1553 N N . CYS A 1 205 ? -4.263 20.153 11.018 1.00 91.69 205 CYS A N 1
ATOM 1554 C CA . CYS A 1 205 ? -4.143 20.420 12.446 1.00 91.69 205 CYS A CA 1
ATOM 1555 C C . CYS A 1 205 ? -5.244 19.696 13.231 1.00 91.69 205 CYS A C 1
ATOM 1557 O O . CYS A 1 205 ? -6.337 19.436 12.715 1.00 91.69 205 CYS A O 1
ATOM 1559 N N . SER A 1 206 ? -4.956 19.380 14.491 1.00 90.62 206 SER A N 1
ATOM 1560 C CA . SER A 1 206 ? -5.939 18.960 15.492 1.00 90.62 206 SER A CA 1
ATOM 1561 C C . SER A 1 206 ? -5.415 19.303 16.885 1.00 90.62 206 SER A C 1
ATOM 1563 O O . SER A 1 206 ? -4.222 19.187 17.146 1.00 90.62 206 SER A O 1
ATOM 1565 N N . ASN A 1 207 ? -6.314 19.702 17.784 1.00 90.62 207 ASN A N 1
ATOM 1566 C CA . ASN A 1 207 ? -6.013 19.836 19.212 1.00 90.62 207 ASN A CA 1
ATOM 1567 C C . ASN A 1 207 ? -6.462 18.598 20.006 1.00 90.62 207 ASN A C 1
ATOM 1569 O O . ASN A 1 207 ? -6.314 18.561 21.225 1.00 90.62 207 ASN A O 1
ATOM 1573 N N . ASP A 1 208 ? -7.029 17.601 19.323 1.00 88.75 208 ASP A N 1
ATOM 1574 C CA . ASP A 1 208 ? -7.583 16.415 19.954 1.00 88.75 208 ASP A CA 1
ATOM 1575 C C . ASP A 1 208 ? -6.471 15.430 20.292 1.00 88.75 208 ASP A C 1
ATOM 1577 O O . ASP A 1 208 ? -5.574 15.175 19.486 1.00 88.75 208 ASP A O 1
ATOM 1581 N N . THR A 1 209 ? -6.585 14.797 21.451 1.00 88.12 209 THR A N 1
ATOM 1582 C CA . THR A 1 209 ? -5.848 13.581 21.781 1.00 88.12 209 THR A CA 1
ATOM 1583 C C . THR A 1 209 ? -6.831 12.424 21.890 1.00 88.12 209 THR A C 1
ATOM 1585 O O . THR A 1 209 ? -7.987 12.585 22.283 1.00 88.12 209 THR A O 1
ATOM 1588 N N . VAL A 1 210 ? -6.387 11.234 21.506 1.00 85.38 210 VAL A N 1
ATOM 1589 C CA . VAL A 1 210 ? -7.210 10.025 21.497 1.00 85.38 210 VAL A CA 1
ATOM 1590 C C . VAL A 1 210 ? -6.519 8.918 22.282 1.00 85.38 210 VAL A C 1
ATOM 1592 O O . VAL A 1 210 ? -5.304 8.937 22.478 1.00 85.38 210 VAL A O 1
ATOM 1595 N N . ARG A 1 211 ? -7.303 7.963 22.782 1.00 80.44 211 ARG A N 1
ATOM 1596 C CA . ARG A 1 211 ? -6.756 6.749 23.401 1.00 80.44 211 ARG A CA 1
ATOM 1597 C C . ARG A 1 211 ? -6.089 5.867 22.343 1.00 80.44 211 ARG A C 1
ATOM 1599 O O . ARG A 1 211 ? -6.311 6.047 21.145 1.00 80.44 211 ARG A O 1
ATOM 1606 N N . GLU A 1 212 ? -5.299 4.907 22.807 1.00 74.00 212 GLU A N 1
ATOM 1607 C CA . GLU A 1 212 ? -4.753 3.838 21.966 1.00 74.00 212 GLU A CA 1
ATOM 1608 C C . GLU A 1 212 ? -5.860 3.186 21.122 1.00 74.00 212 GLU A C 1
ATOM 1610 O O . GLU A 1 212 ? -7.008 3.075 21.562 1.00 74.00 212 GLU A O 1
ATOM 1615 N N . GLU A 1 213 ? -5.526 2.820 19.883 1.00 68.56 213 GLU A N 1
ATOM 1616 C CA . GLU A 1 213 ? -6.441 2.215 18.899 1.00 68.56 213 GLU A CA 1
ATOM 1617 C C . GLU A 1 213 ? -7.651 3.083 18.483 1.00 68.56 213 GLU A C 1
ATOM 1619 O O . GLU A 1 213 ? -8.498 2.658 17.690 1.00 68.56 213 GLU A O 1
ATOM 1624 N N . VAL A 1 214 ? -7.733 4.334 18.948 1.00 75.38 214 VAL A N 1
ATOM 1625 C CA . VAL A 1 214 ? -8.759 5.295 18.524 1.00 75.38 214 VAL A CA 1
ATOM 1626 C C . VAL A 1 214 ? -8.216 6.179 17.398 1.00 75.38 214 VAL A C 1
ATOM 1628 O O . VAL A 1 214 ? -7.077 6.641 17.418 1.00 75.38 214 VAL A O 1
ATOM 1631 N N . LEU A 1 215 ? -9.050 6.423 16.383 1.00 77.88 215 LEU A N 1
ATOM 1632 C CA . LEU A 1 215 ? -8.699 7.259 15.234 1.00 77.88 215 LEU A CA 1
ATOM 1633 C C . LEU A 1 215 ? -8.703 8.745 15.602 1.00 77.88 215 LEU A C 1
ATOM 1635 O O . LEU A 1 215 ? -9.765 9.328 15.822 1.00 77.88 215 LEU A O 1
ATOM 1639 N N . GLN A 1 216 ? -7.540 9.383 15.527 1.00 84.75 216 GLN A N 1
ATOM 1640 C CA . GLN A 1 216 ? -7.432 10.839 15.503 1.00 84.75 216 GLN A CA 1
ATOM 1641 C C . GLN A 1 216 ? -7.607 11.332 14.062 1.00 84.75 216 GLN A C 1
ATOM 1643 O O . GLN A 1 216 ? -7.032 10.756 13.138 1.00 84.75 216 GLN A O 1
ATOM 1648 N N . THR A 1 217 ? -8.389 12.391 13.841 1.00 86.12 217 THR A N 1
ATOM 1649 C CA . THR A 1 217 ? -8.554 13.007 12.512 1.00 86.12 217 THR A CA 1
ATOM 1650 C C . THR A 1 217 ? -8.027 14.436 12.535 1.00 86.12 217 THR A C 1
ATOM 1652 O O . THR A 1 217 ? -8.486 15.241 13.335 1.00 86.12 217 THR A O 1
ATOM 1655 N N . LEU A 1 218 ? -7.100 14.752 11.633 1.00 89.19 218 LEU A N 1
ATOM 1656 C CA . LEU A 1 218 ? -6.622 16.109 11.389 1.00 89.19 218 LEU A CA 1
ATOM 1657 C C . LEU A 1 218 ? -7.292 16.644 10.122 1.00 89.19 218 LEU A C 1
ATOM 1659 O O . LEU A 1 218 ? -7.344 15.962 9.090 1.00 89.19 218 LEU A O 1
ATOM 1663 N N . ASN A 1 219 ? -7.800 17.869 10.215 1.00 88.94 219 ASN A N 1
ATOM 1664 C CA . ASN A 1 219 ? -8.458 18.578 9.121 1.00 88.94 219 ASN A CA 1
ATOM 1665 C C . ASN A 1 219 ? -7.547 19.697 8.599 1.00 88.94 219 ASN A C 1
ATOM 1667 O O . ASN A 1 219 ? -6.637 20.103 9.325 1.00 88.94 219 ASN A O 1
ATOM 1671 N N . PRO A 1 220 ? -7.766 20.181 7.363 1.00 90.19 220 PRO A N 1
ATOM 1672 C CA . PRO A 1 220 ? -7.009 21.300 6.824 1.00 90.19 220 PRO A CA 1
ATOM 1673 C C . PRO A 1 220 ? -7.025 22.503 7.769 1.00 90.19 220 PRO A C 1
ATOM 1675 O O . PRO A 1 220 ? -8.082 22.887 8.277 1.00 90.19 220 PRO A O 1
ATOM 1678 N N . CYS A 1 221 ? -5.842 23.067 7.960 1.00 86.69 221 CYS A N 1
ATOM 1679 C CA . CYS A 1 221 ? -5.571 24.373 8.536 1.00 86.69 221 CYS A CA 1
ATOM 1680 C C . CYS A 1 221 ? -4.647 25.114 7.545 1.00 86.69 221 CYS A C 1
ATOM 1682 O O . CYS A 1 221 ? -4.669 26.354 7.581 1.00 86.69 221 CYS A O 1
#

Foldseek 3Di:
DDDPPDPPFFDKDADPPVGMDTLHPPNACDPVHPDRDDDDYCVVVVDWDWDDALVRLPHTQTDDPVDCVSVVPDPDDQPAADEAEAEAPPDDCPDPVVSVVSNCVNPDPPVDDDFSYEYEAEHRGQQVQLVVVQVDDGHRYYHYDDDDDPPDDDDDDSPNVDCPDDDFKDKDADDDPDDDPVQDFDDDQKDWDQDPPPRDIWMWGDPDTHGHRDIDMTGTD

InterPro domains:
  IPR000734 Triacylglycerol lipase family [PR00821] (70-89)
  IPR000734 Triacylglycerol lipase family [PR00821] (91-105)
  IPR000734 Triacylglycerol lipase family [PTHR11610] (9-109)
  IPR001024 PLAT/LH2 domain [PF01477] (139-214)
  IPR001024 PLAT/LH2 domain [SM00308] (100-221)
  IPR002331 Pancreatic lipase [PR00823] (12-29)
  IPR002331 Pancreatic lipase [PR00823] (29-40)
  IPR002331 Pancreatic lipase [PR00823] (49-61)
  IPR002331 Pancreatic lipase [PR00823] (67-81)
  IPR002331 Pancreatic lipase [PR00823] (90-109)
  IPR013818 Lipase [PF00151] (12-107)
  IPR029058 Alpha/Beta hydrolase fold [G3DSA:3.40.50.1820] (11-109)
  IPR029058 Alpha/Beta hydrolase fold [SSF53474] (12-186)